Protein AF-A0A172WD04-F1 (afdb_monomer_lite)

pLDDT: mean 90.44, std 10.8, range [42.28, 98.62]

InterPro domains:
  IPR004230 DNA mismatch repair protein MutH [TIGR02248] (9-219)
  IPR011335 Restriction endonuclease type II-like [SSF52980] (5-220)
  IPR011337 DNA mismatch repair MutH/Type II restriction enzyme Sau3AI [PF02976] (55-153)
  IPR011337 DNA mismatch repair MutH/Type II restriction enzyme Sau3AI [SM00927] (55-153)
  IPR011337 DNA mismatch repair MutH/Type II restriction enzyme Sau3AI [cd00583] (14-220)
  IPR037057 DNA mismatch repair MutH/Type II restriction endonuclease superfamily [G3DSA:3.40.600.10] (2-221)

Sequence (222 aa):
MKSLNIFSQEETLLINALGLNGYSIEELANSVSWPLPQNLNYNKGFIGTLIEFILGSDINNKIGPDFPKLNIELKTIPICCKGYPLENTFICYVPLLKNVGLTWKESYFFRKIKKILWIPIKGNRSNSFFKKTIGNAFIWTPNKSESYLLKQDWEDFMDLIISGKIENIRSQHGFILQIKKKCKKNILTKCVDQIGRISLTSPRAFYFKKNFTLQLLKKNAF

Radius of gyration: 18.27 Å; chains: 1; bounding box: 42×38×52 Å

Structure (mmCIF, N/CA/C/O backbone):
data_AF-A0A172WD04-F1
#
_entry.id   AF-A0A172WD04-F1
#
loop_
_atom_site.group_PDB
_atom_site.id
_atom_site.type_symbol
_atom_site.label_atom_id
_atom_site.label_alt_id
_atom_site.label_comp_id
_atom_site.label_asym_id
_atom_site.label_entity_id
_atom_site.label_seq_id
_atom_site.pdbx_PDB_ins_code
_atom_site.Cartn_x
_atom_site.Cartn_y
_atom_site.Cartn_z
_atom_site.occupancy
_atom_site.B_iso_or_equiv
_atom_site.auth_seq_id
_atom_site.auth_comp_id
_atom_site.auth_asym_id
_atom_site.auth_atom_id
_atom_site.pdbx_PDB_model_num
ATOM 1 N N . MET A 1 1 ? 9.983 -5.922 24.456 1.00 44.91 1 MET A N 1
ATOM 2 C CA . MET A 1 1 ? 9.197 -7.170 24.318 1.00 44.91 1 MET A CA 1
ATOM 3 C C . MET A 1 1 ? 9.405 -7.720 22.915 1.00 44.91 1 MET A C 1
ATOM 5 O O . MET A 1 1 ? 9.319 -6.942 21.974 1.00 44.91 1 MET A O 1
ATOM 9 N N . LYS A 1 2 ? 9.757 -9.006 22.766 1.00 42.28 2 LYS A N 1
ATOM 10 C CA . LYS A 1 2 ? 9.870 -9.657 21.449 1.00 42.28 2 LYS A CA 1
ATOM 11 C C . LYS A 1 2 ? 8.457 -9.934 20.929 1.00 42.28 2 LYS A C 1
ATOM 13 O O . LYS A 1 2 ? 7.703 -10.632 21.598 1.00 42.28 2 LYS A O 1
ATOM 18 N N . SER A 1 3 ? 8.110 -9.390 19.769 1.00 49.97 3 SER A N 1
ATOM 19 C CA . SER A 1 3 ? 6.917 -9.770 19.012 1.00 49.97 3 SER A CA 1
ATOM 20 C C . SER A 1 3 ? 7.053 -11.224 18.563 1.00 49.97 3 SER A C 1
ATOM 22 O O . SER A 1 3 ? 7.991 -11.582 17.849 1.00 49.97 3 SER A O 1
ATOM 24 N N . LEU A 1 4 ? 6.151 -12.076 19.035 1.00 55.16 4 LEU A N 1
ATOM 25 C CA . LEU A 1 4 ? 6.072 -13.476 18.641 1.00 55.16 4 LEU A CA 1
ATOM 26 C C . LEU A 1 4 ? 5.078 -13.568 17.480 1.00 55.16 4 LEU A C 1
ATOM 28 O O . LEU A 1 4 ? 3.956 -13.098 17.618 1.00 55.16 4 LEU A O 1
ATOM 32 N N . ASN A 1 5 ? 5.465 -14.207 16.371 1.00 59.62 5 ASN A N 1
ATOM 33 C CA . ASN A 1 5 ? 4.553 -14.588 15.283 1.00 59.62 5 ASN A CA 1
ATOM 34 C C . ASN A 1 5 ? 3.547 -15.645 15.794 1.00 59.62 5 ASN A C 1
ATOM 36 O O . ASN A 1 5 ? 3.719 -16.854 15.564 1.00 59.62 5 ASN A O 1
ATOM 40 N N . ILE A 1 6 ? 2.549 -15.175 16.550 1.00 67.94 6 ILE A N 1
ATOM 41 C CA . ILE A 1 6 ? 1.638 -15.977 17.381 1.00 67.94 6 ILE A CA 1
ATOM 42 C C . ILE A 1 6 ? 0.560 -16.659 16.535 1.00 67.94 6 ILE A C 1
ATOM 44 O O . ILE A 1 6 ? 0.144 -17.769 16.859 1.00 67.94 6 ILE A O 1
ATOM 48 N N . PHE A 1 7 ? 0.131 -16.050 15.428 1.00 76.69 7 PHE A N 1
ATOM 49 C CA . PHE A 1 7 ? -0.984 -16.587 14.652 1.00 76.69 7 PHE A CA 1
ATOM 50 C C . PHE A 1 7 ? -0.563 -17.732 13.724 1.00 76.69 7 PHE A C 1
ATOM 52 O O . PHE A 1 7 ? 0.333 -17.598 12.886 1.00 76.69 7 PHE A O 1
ATOM 59 N N . SER A 1 8 ? -1.250 -18.866 13.863 1.00 77.31 8 SER A N 1
ATOM 60 C CA . SER A 1 8 ? -1.185 -20.024 12.960 1.00 77.31 8 SER A CA 1
ATOM 61 C C . SER A 1 8 ? -2.432 -20.165 12.081 1.00 77.31 8 SER A C 1
ATOM 63 O O . SER A 1 8 ? -2.412 -20.945 11.132 1.00 77.31 8 SER A O 1
ATOM 65 N N . GLN A 1 9 ? -3.492 -19.399 12.360 1.00 89.75 9 GLN A N 1
ATOM 66 C CA . GLN A 1 9 ? -4.761 -19.432 11.635 1.00 89.75 9 GLN A CA 1
ATOM 67 C C . GLN A 1 9 ? -5.186 -18.030 11.191 1.00 89.75 9 GLN A C 1
ATOM 69 O O . GLN A 1 9 ? -5.064 -17.054 11.933 1.00 89.75 9 GLN A O 1
ATOM 74 N N . GLU A 1 10 ? -5.699 -17.950 9.964 1.00 94.00 10 GLU A N 1
ATOM 75 C CA . GLU A 1 10 ? -6.165 -16.707 9.342 1.00 94.00 10 GLU A CA 1
ATOM 76 C C . GLU A 1 10 ? -7.339 -16.080 10.104 1.00 94.00 10 GLU A C 1
ATOM 78 O O . GLU A 1 10 ? -7.364 -14.871 10.323 1.00 94.00 10 GLU A O 1
ATOM 83 N N . GLU A 1 11 ? -8.271 -16.913 10.562 1.00 94.88 11 GLU A N 1
ATOM 84 C CA . GLU A 1 11 ? -9.441 -16.489 11.326 1.00 94.88 11 GLU A CA 1
ATOM 85 C C . GLU A 1 11 ? -9.047 -15.826 12.651 1.00 94.88 11 GLU A C 1
ATOM 87 O O . GLU A 1 11 ? -9.539 -14.746 12.965 1.00 94.88 11 GLU A O 1
ATOM 92 N N . THR A 1 12 ? -8.087 -16.395 13.388 1.00 95.00 12 THR A N 1
ATOM 93 C CA . THR A 1 12 ? -7.591 -15.795 14.634 1.00 95.00 12 THR A CA 1
ATOM 94 C C . THR A 1 12 ? -6.958 -14.428 14.386 1.00 95.00 12 THR A C 1
ATOM 96 O O . THR A 1 12 ? -7.239 -13.488 15.129 1.00 95.00 12 THR A O 1
ATOM 99 N N . LEU A 1 13 ? -6.138 -14.286 13.336 1.00 96.44 13 LEU A N 1
ATOM 100 C CA . LEU A 1 13 ? -5.566 -12.989 12.963 1.00 96.44 13 LEU A CA 1
ATOM 101 C C . LEU A 1 13 ? -6.675 -11.972 12.648 1.00 96.44 13 LEU A C 1
ATOM 103 O O . LEU A 1 13 ? -6.618 -10.838 13.125 1.00 96.44 13 LEU A O 1
AT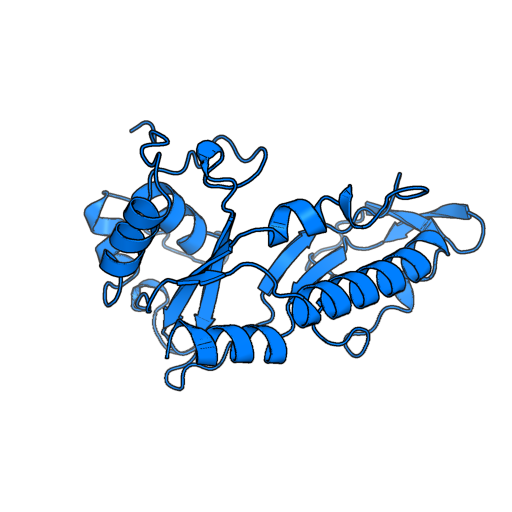OM 107 N N . LEU A 1 14 ? -7.689 -12.374 11.876 1.00 96.94 14 LEU A N 1
ATOM 108 C CA . LEU A 1 14 ? -8.799 -11.495 11.514 1.00 96.94 14 LEU A CA 1
ATOM 109 C C . LEU A 1 14 ? -9.637 -11.091 12.735 1.00 96.94 14 LEU A C 1
ATOM 111 O O . LEU A 1 14 ? -9.933 -9.909 12.878 1.00 96.94 14 LEU A O 1
ATOM 115 N N . ILE A 1 15 ? -9.968 -12.020 13.637 1.00 96.69 15 ILE A N 1
ATOM 116 C CA . ILE A 1 15 ? -10.708 -11.728 14.878 1.00 96.69 15 ILE A CA 1
ATOM 117 C C . ILE A 1 15 ? -9.949 -10.705 15.730 1.00 96.69 15 ILE A C 1
ATOM 119 O O . ILE A 1 15 ? -10.538 -9.725 16.186 1.00 96.69 15 ILE A O 1
ATOM 123 N N . ASN A 1 16 ? -8.634 -10.880 15.895 1.00 96.56 16 ASN A N 1
ATOM 124 C CA . ASN A 1 16 ? -7.811 -9.926 16.641 1.00 96.56 16 ASN A CA 1
ATOM 125 C C . ASN A 1 16 ? -7.770 -8.553 15.953 1.00 96.56 16 ASN A C 1
ATOM 127 O O . ASN A 1 16 ? -7.900 -7.530 16.619 1.00 96.56 16 ASN A O 1
ATOM 131 N N . ALA A 1 17 ? -7.653 -8.517 14.623 1.00 97.62 17 ALA A N 1
ATOM 132 C CA . ALA A 1 17 ? -7.687 -7.270 13.862 1.00 97.62 17 ALA A CA 1
ATOM 133 C C . ALA A 1 17 ? -9.054 -6.563 13.937 1.00 97.62 17 ALA A C 1
ATOM 135 O O . ALA A 1 17 ? -9.104 -5.336 14.035 1.00 97.62 17 ALA A O 1
ATOM 136 N N . LEU A 1 18 ? -10.158 -7.315 13.926 1.00 97.44 18 LEU A N 1
ATOM 137 C CA . LEU A 1 18 ? -11.514 -6.791 14.113 1.00 97.44 18 LEU A CA 1
ATOM 138 C C . LEU A 1 18 ? -11.713 -6.216 15.519 1.00 97.44 18 LEU A C 1
ATOM 140 O O . LEU A 1 18 ? -12.362 -5.179 15.656 1.00 97.44 18 LEU A O 1
ATOM 144 N N . GLY A 1 19 ? -11.102 -6.828 16.536 1.00 97.31 19 GLY A N 1
ATOM 145 C CA . GLY A 1 19 ? -11.108 -6.332 17.915 1.00 97.31 19 GLY A CA 1
ATOM 146 C C . GLY A 1 19 ? -10.476 -4.946 18.091 1.00 97.31 19 GLY A C 1
ATOM 147 O O . GLY A 1 19 ? -10.734 -4.287 19.092 1.00 97.31 19 GLY A O 1
ATOM 148 N N . LEU A 1 20 ? -9.697 -4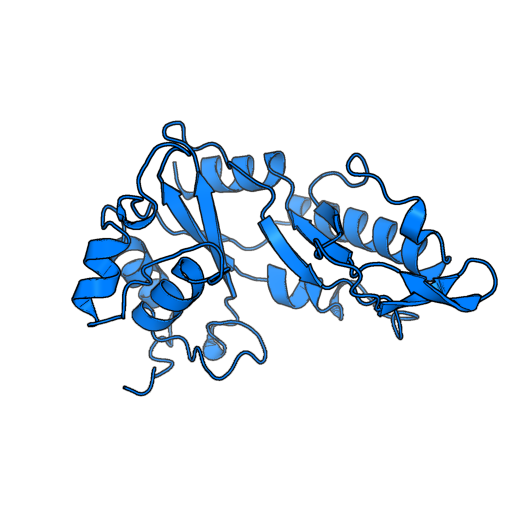.465 17.114 1.00 97.75 20 LEU A N 1
ATOM 149 C CA . LEU A 1 20 ? -9.124 -3.115 17.138 1.00 97.75 20 LEU A CA 1
ATOM 150 C C . LEU A 1 20 ? -10.120 -2.028 16.712 1.00 97.75 20 LEU A C 1
ATOM 152 O O . LEU A 1 20 ? -9.852 -0.848 16.934 1.00 97.75 20 LEU A O 1
ATOM 156 N N . ASN A 1 21 ? -11.236 -2.383 16.069 1.00 97.12 21 ASN A N 1
ATOM 157 C CA . ASN A 1 21 ? -12.200 -1.415 15.546 1.00 97.12 21 ASN A CA 1
ATOM 158 C C . ASN A 1 21 ? -12.732 -0.489 16.651 1.00 97.12 21 ASN A C 1
ATOM 160 O O . ASN A 1 21 ? -13.094 -0.929 17.737 1.00 97.12 21 ASN A O 1
ATOM 164 N N . GLY A 1 22 ? -12.815 0.805 16.346 1.00 95.94 22 GLY A N 1
ATOM 165 C CA . GLY A 1 22 ? -13.300 1.826 17.274 1.00 95.94 22 GLY A CA 1
ATOM 166 C C . GLY A 1 22 ? -12.208 2.463 18.131 1.00 95.94 22 GLY A C 1
ATOM 167 O O . GLY A 1 22 ? -12.313 3.660 18.396 1.00 95.94 22 GLY A O 1
ATOM 168 N N . TYR A 1 23 ? -11.135 1.739 18.465 1.00 97.25 23 TYR A N 1
ATOM 169 C CA . TYR A 1 23 ? -10.020 2.314 19.217 1.00 97.25 23 TYR A CA 1
ATOM 170 C C . TYR A 1 23 ? -9.315 3.416 18.430 1.00 97.25 23 TYR A C 1
ATOM 172 O O . TYR A 1 23 ? -9.115 3.329 17.210 1.00 97.25 23 TYR A O 1
ATOM 180 N N . SER A 1 24 ? -8.908 4.457 19.143 1.00 95.81 24 SER A N 1
ATOM 181 C CA . SER A 1 24 ? -8.015 5.488 18.638 1.00 95.81 24 SER A CA 1
ATOM 182 C C . SER A 1 24 ? -6.563 5.008 18.587 1.00 95.81 24 SER A C 1
ATOM 184 O O . SER A 1 24 ? -6.151 4.099 19.308 1.00 95.81 24 SER A O 1
ATOM 186 N N . ILE A 1 25 ? -5.750 5.646 17.741 1.00 93.94 25 ILE A N 1
ATOM 187 C CA . ILE A 1 25 ? -4.303 5.378 17.688 1.00 93.94 25 ILE A CA 1
ATOM 188 C C . ILE A 1 25 ? -3.641 5.643 19.051 1.00 93.94 25 ILE A C 1
ATOM 190 O O . ILE A 1 25 ? -2.704 4.937 19.415 1.00 93.94 25 ILE A O 1
ATOM 194 N N . GLU A 1 26 ? -4.124 6.641 19.793 1.00 94.00 26 GLU A N 1
ATOM 195 C CA . GLU A 1 26 ? -3.665 6.958 21.149 1.00 94.00 26 GLU A CA 1
ATOM 196 C C . GLU A 1 26 ? -3.942 5.822 22.138 1.00 94.00 26 GLU A C 1
ATOM 198 O O . GLU A 1 26 ? -3.021 5.358 22.807 1.00 94.00 26 GLU A O 1
ATOM 203 N N . GLU A 1 27 ? -5.181 5.329 22.191 1.00 96.38 27 GLU A N 1
ATOM 204 C CA . GLU A 1 27 ? -5.563 4.222 23.077 1.00 96.38 27 GLU A CA 1
ATOM 205 C C . GLU A 1 27 ? -4.767 2.955 22.760 1.00 96.38 27 GLU A C 1
ATOM 207 O O . GLU A 1 27 ? -4.244 2.312 23.671 1.00 96.38 27 GLU A O 1
ATOM 212 N N . LEU A 1 28 ? -4.603 2.636 21.471 1.00 96.31 28 LEU A N 1
ATOM 213 C CA . LEU A 1 28 ? -3.801 1.490 21.050 1.00 96.31 28 LEU A CA 1
ATOM 214 C C . LEU A 1 28 ? -2.339 1.636 21.468 1.00 96.31 28 LEU A C 1
ATOM 216 O O . LEU A 1 28 ? -1.777 0.700 22.031 1.00 96.31 28 LEU A O 1
ATOM 220 N N . ALA A 1 29 ? -1.723 2.797 21.245 1.00 94.81 29 ALA A N 1
ATOM 221 C CA . ALA A 1 29 ? -0.344 3.029 21.659 1.00 94.81 29 ALA A CA 1
ATOM 222 C C . ALA A 1 29 ? -0.182 2.909 23.181 1.00 94.81 29 ALA A C 1
ATOM 224 O O . ALA A 1 29 ? 0.719 2.211 23.649 1.00 94.81 29 ALA A O 1
ATOM 225 N N . ASN A 1 30 ? -1.088 3.511 23.952 1.00 95.38 30 ASN A N 1
ATOM 226 C CA . ASN A 1 30 ? -1.060 3.455 25.412 1.00 95.38 30 ASN A CA 1
ATOM 227 C C . ASN A 1 30 ? -1.239 2.022 25.937 1.00 95.38 30 ASN A C 1
ATOM 229 O O . ASN A 1 30 ? -0.539 1.633 26.871 1.00 95.38 30 ASN A O 1
ATOM 233 N N . SER A 1 31 ? -2.092 1.210 25.298 1.00 95.19 31 SER A N 1
ATOM 234 C CA . SER A 1 31 ? -2.346 -0.185 25.702 1.00 95.19 31 SER A CA 1
ATOM 235 C C . SER A 1 31 ? -1.093 -1.071 25.699 1.00 95.19 31 SER A C 1
ATOM 237 O O . SER A 1 31 ? -1.002 -2.022 26.471 1.00 95.19 31 SER A O 1
ATOM 239 N N . VAL A 1 32 ? -0.103 -0.732 24.868 1.00 94.06 32 VAL A N 1
ATOM 240 C CA . VAL A 1 32 ? 1.177 -1.446 24.758 1.00 94.06 32 VAL A CA 1
ATOM 241 C C . VAL A 1 32 ? 2.376 -0.599 25.198 1.00 94.06 32 VAL A C 1
ATOM 243 O O . VAL A 1 32 ? 3.520 -0.950 24.911 1.00 94.06 32 VAL A O 1
ATOM 246 N N . SER A 1 33 ? 2.132 0.521 25.891 1.00 94.19 33 SER A N 1
ATOM 247 C CA . SER A 1 33 ? 3.172 1.478 26.308 1.00 94.19 33 SER A CA 1
ATOM 248 C C . SER A 1 33 ? 4.079 1.936 25.150 1.00 94.19 33 SER A C 1
ATOM 250 O O . SER A 1 33 ? 5.288 2.120 25.312 1.00 94.19 33 SER A O 1
ATOM 252 N N . TRP A 1 34 ? 3.505 2.097 23.955 1.00 90.69 34 TRP A N 1
ATOM 253 C CA . TRP A 1 34 ? 4.221 2.522 22.758 1.00 90.69 34 TRP A CA 1
ATOM 254 C C . TRP A 1 34 ? 4.423 4.043 22.757 1.00 90.69 34 TRP A C 1
ATOM 256 O O . TRP A 1 34 ? 3.450 4.789 22.886 1.00 90.69 34 TRP A O 1
ATOM 266 N N . PRO A 1 35 ? 5.655 4.543 22.562 1.00 88.19 35 PRO A N 1
ATOM 267 C CA . PRO A 1 35 ? 5.933 5.969 22.658 1.00 88.19 35 PRO A CA 1
ATOM 268 C C . PRO A 1 35 ? 5.225 6.756 21.548 1.00 88.19 35 PRO A C 1
ATOM 270 O O . PRO A 1 35 ? 5.413 6.500 20.353 1.00 88.19 35 PRO A O 1
ATOM 273 N N . LEU A 1 36 ? 4.439 7.756 21.948 1.00 85.94 36 LEU A N 1
ATOM 274 C CA . LEU A 1 36 ? 3.787 8.687 21.034 1.00 85.94 36 LEU A CA 1
ATOM 275 C C . LEU A 1 36 ? 4.784 9.774 20.595 1.00 85.94 36 LEU A C 1
ATOM 277 O O . LEU A 1 36 ? 5.298 10.516 21.435 1.00 85.94 36 LEU A O 1
ATOM 281 N N . PRO A 1 37 ? 5.093 9.903 19.293 1.00 82.88 37 PRO A N 1
ATOM 282 C CA . PRO A 1 37 ? 6.021 10.922 18.828 1.00 82.88 37 PRO A CA 1
ATOM 283 C C . PRO A 1 37 ? 5.402 12.317 18.948 1.00 82.88 37 PRO A C 1
ATOM 285 O O . PRO A 1 37 ? 4.279 12.544 18.506 1.00 82.88 37 PRO A O 1
ATOM 288 N N . GLN A 1 38 ? 6.178 13.289 19.430 1.00 71.44 38 GLN A N 1
ATOM 289 C CA . GLN A 1 38 ? 5.755 14.696 19.471 1.00 71.44 38 GLN A CA 1
ATOM 290 C C . GLN A 1 38 ? 5.498 15.282 18.072 1.00 71.44 38 GLN A C 1
ATOM 292 O O . GLN A 1 38 ? 4.746 16.241 17.926 1.00 71.44 38 GLN A O 1
ATOM 297 N N . ASN A 1 39 ? 6.122 14.718 17.028 1.00 66.38 39 ASN A N 1
ATOM 298 C CA . ASN A 1 39 ? 6.028 15.229 15.666 1.00 66.38 39 ASN A CA 1
ATOM 299 C C . ASN A 1 39 ? 5.931 14.099 14.632 1.00 66.38 39 ASN A C 1
ATOM 301 O O . ASN A 1 39 ? 6.802 13.237 14.521 1.00 66.38 39 ASN A O 1
ATOM 305 N N . LEU A 1 40 ? 4.880 14.130 13.816 1.00 64.38 40 LEU A N 1
ATOM 306 C CA . LEU A 1 40 ? 4.549 13.054 12.869 1.00 64.38 40 LEU A CA 1
ATOM 307 C C . LEU A 1 40 ? 5.186 13.224 11.492 1.00 64.38 40 LEU A C 1
ATOM 309 O O . LEU A 1 40 ? 5.097 12.333 10.647 1.00 64.38 40 LEU A O 1
ATOM 313 N N . ASN A 1 41 ? 5.878 14.342 11.278 1.00 56.06 41 ASN A N 1
ATOM 314 C CA . ASN A 1 41 ? 6.580 14.643 10.032 1.00 56.06 41 ASN A CA 1
ATOM 315 C C . ASN A 1 41 ? 7.674 13.612 9.690 1.00 56.06 41 ASN A C 1
ATOM 317 O O . ASN A 1 41 ? 8.051 13.495 8.521 1.00 56.06 41 ASN A O 1
ATOM 321 N N . TYR A 1 42 ? 8.132 12.832 10.677 1.00 49.59 42 TYR A N 1
ATOM 322 C CA . TYR A 1 42 ? 9.246 11.891 10.537 1.00 49.59 42 TYR A CA 1
ATOM 323 C C . TYR A 1 42 ? 8.859 10.407 10.622 1.00 49.59 42 TYR A C 1
ATOM 325 O O . TYR A 1 42 ? 9.608 9.574 10.121 1.00 49.59 42 TYR A O 1
ATOM 333 N N . ASN A 1 43 ? 7.666 10.058 11.119 1.00 56.97 43 ASN A N 1
ATOM 334 C CA . ASN A 1 43 ? 7.263 8.657 11.305 1.00 56.97 43 ASN A CA 1
ATOM 335 C C . ASN A 1 43 ? 6.244 8.187 10.261 1.00 56.97 43 ASN A C 1
ATOM 337 O O . ASN A 1 43 ? 5.119 7.777 10.567 1.00 56.97 43 ASN A O 1
ATOM 341 N N . LYS A 1 44 ? 6.661 8.207 8.987 1.00 64.75 44 LYS A N 1
ATOM 342 C CA . LYS A 1 44 ? 5.940 7.489 7.926 1.00 64.75 44 LYS A CA 1
ATOM 343 C C . LYS A 1 44 ? 5.889 6.007 8.296 1.00 64.75 44 LYS A C 1
ATOM 345 O O . LYS A 1 44 ? 6.927 5.363 8.358 1.00 64.75 44 LYS A O 1
ATOM 350 N N . GLY A 1 45 ? 4.686 5.484 8.508 1.00 81.50 45 GLY A N 1
ATOM 351 C CA . GLY A 1 45 ? 4.483 4.085 8.887 1.00 81.50 45 GLY A CA 1
ATOM 352 C C . GLY A 1 45 ? 4.234 3.842 10.375 1.00 81.50 45 GLY A C 1
ATOM 353 O O . GLY A 1 45 ? 4.026 2.690 10.719 1.00 81.50 45 GLY A O 1
ATOM 354 N N . PHE A 1 46 ? 4.165 4.878 11.229 1.00 89.38 46 PHE A N 1
ATOM 355 C CA . PHE A 1 46 ? 3.863 4.722 12.666 1.00 89.38 46 PHE A CA 1
ATOM 356 C C . PHE A 1 46 ? 2.652 3.819 12.931 1.00 89.38 46 PHE A C 1
ATOM 358 O O . PHE A 1 46 ? 2.760 2.841 13.656 1.00 89.38 46 PHE A O 1
ATOM 365 N N . ILE A 1 47 ? 1.513 4.130 12.301 1.00 90.81 47 ILE A N 1
ATOM 366 C CA . ILE A 1 47 ? 0.263 3.382 12.498 1.00 90.81 47 ILE A CA 1
ATOM 367 C C . ILE A 1 47 ? 0.419 1.934 12.024 1.00 90.81 47 ILE A C 1
ATOM 369 O O . ILE A 1 47 ? -0.031 1.027 12.707 1.00 90.81 47 ILE A O 1
ATOM 373 N N . GLY A 1 48 ? 1.076 1.719 10.878 1.00 92.50 48 GLY A N 1
ATOM 374 C CA . GLY A 1 48 ? 1.336 0.373 10.361 1.00 92.50 48 GLY A CA 1
ATOM 375 C C . GLY A 1 48 ? 2.145 -0.453 11.354 1.00 92.50 48 GLY A C 1
ATOM 376 O O . GLY A 1 48 ? 1.684 -1.501 11.775 1.00 92.50 48 GLY A O 1
ATOM 377 N N . THR A 1 49 ? 3.275 0.083 11.821 1.00 92.50 49 THR A N 1
ATOM 378 C CA . THR A 1 49 ? 4.161 -0.603 12.770 1.00 92.50 49 THR A CA 1
ATOM 379 C C . THR A 1 49 ? 3.528 -0.816 14.146 1.00 92.50 49 THR A C 1
ATOM 381 O O . THR A 1 49 ? 3.746 -1.861 14.750 1.00 92.50 49 THR A O 1
ATOM 384 N N . LEU A 1 50 ? 2.714 0.124 14.636 1.00 94.12 50 LEU A N 1
ATOM 385 C CA . LEU A 1 50 ? 1.957 -0.069 15.876 1.00 94.12 50 LEU A CA 1
ATOM 386 C C . LEU A 1 50 ? 0.978 -1.244 15.745 1.00 94.12 50 LEU A C 1
ATOM 388 O O . LEU A 1 50 ? 0.923 -2.099 16.623 1.00 94.12 50 LEU A O 1
ATOM 392 N N . ILE A 1 51 ? 0.226 -1.308 14.644 1.00 95.56 51 ILE A N 1
ATOM 393 C CA . ILE A 1 51 ? -0.754 -2.378 14.427 1.00 95.56 51 ILE A CA 1
ATOM 394 C C . ILE A 1 51 ? -0.051 -3.715 14.155 1.00 95.56 51 ILE A C 1
ATOM 396 O O . ILE A 1 51 ? -0.477 -4.730 14.693 1.00 95.56 51 ILE A O 1
ATOM 400 N N . GLU A 1 52 ? 1.038 -3.724 13.380 1.00 94.44 52 GLU A N 1
ATOM 401 C CA . GLU A 1 52 ? 1.918 -4.889 13.209 1.00 94.44 52 GLU A CA 1
ATOM 402 C C . GLU A 1 52 ? 2.343 -5.441 14.575 1.00 94.44 52 GLU A C 1
ATOM 404 O O . GLU A 1 52 ? 2.156 -6.626 14.837 1.00 94.44 52 GLU A O 1
ATOM 409 N N . PHE A 1 53 ? 2.838 -4.579 15.470 1.00 93.38 53 PHE A N 1
ATOM 410 C CA . PHE A 1 53 ? 3.262 -4.976 16.811 1.00 93.38 53 PHE A CA 1
ATOM 411 C C . PHE A 1 53 ? 2.112 -5.548 17.651 1.00 93.38 53 PHE A C 1
ATOM 413 O O . PHE A 1 53 ? 2.264 -6.616 18.244 1.00 93.38 53 PHE A O 1
ATOM 420 N N . ILE A 1 54 ? 0.958 -4.872 17.682 1.00 95.06 54 ILE A N 1
ATOM 421 C CA . ILE A 1 54 ? -0.228 -5.319 18.435 1.00 95.06 54 ILE A CA 1
ATOM 422 C C . ILE A 1 54 ? -0.731 -6.672 17.920 1.00 95.06 54 ILE A C 1
ATOM 424 O O . ILE A 1 54 ? -1.116 -7.531 18.708 1.00 95.06 54 ILE A O 1
ATOM 428 N N . LEU A 1 55 ? -0.675 -6.892 16.607 1.00 94.69 55 LEU A N 1
ATOM 429 C CA . LEU A 1 55 ? -1.034 -8.162 15.978 1.00 94.69 55 LEU A CA 1
ATOM 430 C C . LEU A 1 55 ? 0.122 -9.184 15.996 1.00 94.69 55 LEU A C 1
A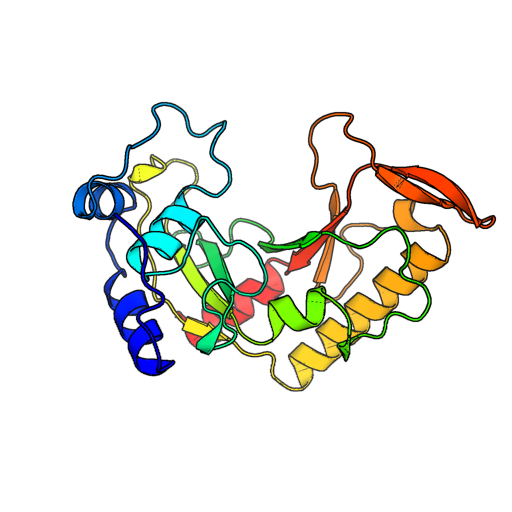TOM 432 O O . LEU A 1 55 ? 0.053 -10.210 15.327 1.00 94.69 55 LEU A O 1
ATOM 436 N N . GLY A 1 56 ? 1.196 -8.946 16.750 1.00 90.44 56 GLY A N 1
ATOM 437 C CA . GLY A 1 56 ? 2.272 -9.922 16.937 1.00 90.44 56 GLY A CA 1
ATOM 438 C C . GLY A 1 56 ? 3.171 -10.147 15.714 1.00 90.44 56 GLY A C 1
ATOM 439 O O . GLY A 1 56 ? 3.870 -11.156 15.647 1.00 90.44 56 GLY A O 1
ATOM 440 N N . SER A 1 57 ? 3.188 -9.236 14.741 1.00 89.62 57 SER A N 1
ATOM 441 C CA . SER A 1 57 ? 4.169 -9.266 13.650 1.00 89.62 57 SER A CA 1
ATOM 442 C C . SER A 1 57 ? 5.567 -8.888 14.155 1.00 89.62 57 SER A C 1
ATOM 444 O O . SER A 1 57 ? 5.720 -8.027 15.025 1.00 89.62 57 SER A O 1
ATOM 446 N N . ASP A 1 58 ? 6.603 -9.514 13.588 1.00 84.94 58 ASP A N 1
ATOM 447 C CA . ASP A 1 58 ? 7.997 -9.157 13.855 1.00 84.94 58 ASP A CA 1
ATOM 448 C C . ASP A 1 58 ? 8.423 -7.896 13.098 1.00 84.94 58 ASP A C 1
ATOM 450 O O . ASP A 1 58 ? 8.991 -7.948 12.008 1.00 84.94 58 ASP A O 1
ATOM 454 N N . ILE A 1 59 ? 8.201 -6.745 13.732 1.00 83.56 59 ILE A N 1
ATOM 455 C CA . ILE A 1 59 ? 8.523 -5.418 13.187 1.00 83.56 59 ILE A CA 1
ATOM 456 C C . ILE A 1 59 ? 10.013 -5.219 12.849 1.00 83.56 59 ILE A C 1
ATOM 458 O O . ILE A 1 59 ? 10.350 -4.304 12.086 1.00 83.56 59 ILE A O 1
ATOM 462 N N . ASN A 1 60 ? 10.909 -6.045 13.406 1.00 82.19 60 ASN A N 1
ATOM 463 C CA . ASN A 1 60 ? 12.347 -5.979 13.140 1.00 82.19 60 ASN A CA 1
ATOM 464 C C . ASN A 1 60 ? 12.744 -6.822 11.922 1.00 82.19 60 ASN A C 1
ATOM 466 O O . ASN A 1 60 ? 13.746 -6.521 11.270 1.00 82.19 60 ASN A O 1
ATOM 470 N N . ASN A 1 61 ? 11.956 -7.844 11.581 1.00 72.88 61 ASN A N 1
ATOM 471 C CA . ASN A 1 61 ? 12.211 -8.722 10.450 1.00 72.88 61 ASN A CA 1
ATOM 472 C C . ASN A 1 61 ? 11.267 -8.415 9.283 1.00 72.88 61 ASN A C 1
ATOM 474 O O . ASN A 1 61 ? 10.250 -9.066 9.070 1.00 72.88 61 ASN A O 1
ATOM 478 N N . LYS A 1 62 ? 11.654 -7.431 8.468 1.00 72.81 62 LYS A N 1
ATOM 479 C CA . LYS A 1 62 ? 10.863 -6.973 7.312 1.00 72.81 62 LYS A CA 1
ATOM 480 C C . LYS A 1 62 ? 11.064 -7.812 6.043 1.00 72.81 62 LYS A C 1
ATOM 482 O O . LYS A 1 62 ? 10.782 -7.339 4.936 1.00 72.81 62 LYS A O 1
ATOM 487 N N . ILE A 1 63 ? 11.604 -9.026 6.165 1.00 78.38 63 ILE A N 1
ATOM 488 C CA . ILE A 1 63 ? 11.796 -9.928 5.028 1.00 78.38 63 ILE A CA 1
ATOM 489 C C . ILE A 1 63 ? 10.499 -10.702 4.788 1.00 78.38 63 ILE A C 1
ATOM 491 O O . ILE A 1 63 ? 10.113 -11.557 5.575 1.00 78.38 63 ILE A O 1
ATOM 495 N N . GLY A 1 64 ? 9.867 -10.445 3.643 1.00 84.44 64 GLY A N 1
ATOM 496 C CA . GLY A 1 64 ? 8.652 -11.149 3.233 1.00 84.44 64 GLY A CA 1
ATOM 497 C C . GLY A 1 64 ? 7.366 -10.429 3.658 1.00 84.44 64 GLY A C 1
ATOM 498 O O . GLY A 1 64 ? 7.350 -9.192 3.663 1.00 84.44 64 GLY A O 1
ATOM 499 N N . PRO A 1 65 ? 6.269 -11.178 3.868 1.00 90.12 65 PRO A N 1
ATOM 500 C CA . PRO A 1 65 ? 5.005 -10.640 4.357 1.00 90.12 65 PRO A CA 1
ATOM 501 C C . PRO A 1 65 ? 5.015 -10.474 5.883 1.00 90.12 65 PRO A C 1
ATOM 503 O O . PRO A 1 65 ? 5.712 -11.213 6.577 1.00 90.12 65 PRO A O 1
ATOM 506 N N . ASP A 1 66 ? 4.202 -9.549 6.395 1.00 92.50 66 ASP A N 1
ATOM 507 C CA . ASP A 1 66 ? 4.165 -9.197 7.826 1.00 92.50 66 ASP A CA 1
ATOM 508 C C . ASP A 1 66 ? 3.736 -10.365 8.732 1.00 92.50 66 ASP A C 1
ATOM 510 O O . ASP A 1 66 ? 4.167 -10.448 9.882 1.00 92.50 66 ASP A O 1
ATOM 514 N N . PHE A 1 67 ? 2.954 -11.315 8.205 1.00 93.12 67 PHE A N 1
ATOM 515 C CA . PHE A 1 67 ? 2.645 -12.590 8.860 1.00 93.12 67 PHE A CA 1
ATOM 516 C C . PHE A 1 67 ? 3.148 -13.771 8.008 1.00 93.12 67 PHE A C 1
ATOM 518 O O . PHE A 1 67 ? 2.384 -14.330 7.209 1.00 93.12 67 PHE A O 1
ATOM 525 N N . PRO A 1 68 ? 4.421 -14.197 8.163 1.00 91.00 68 PRO A N 1
ATOM 526 C CA . PRO A 1 68 ? 5.055 -15.199 7.300 1.00 91.00 68 PRO A CA 1
AT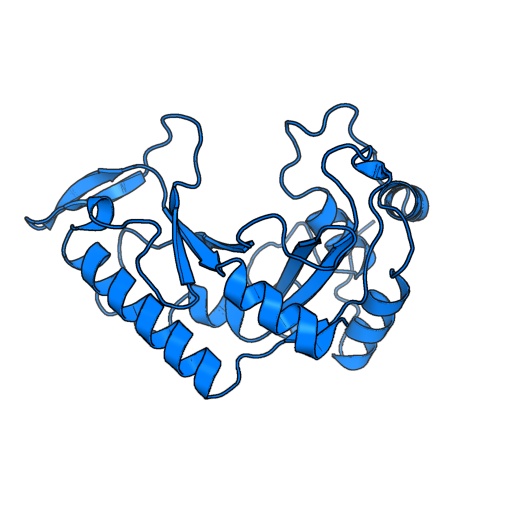OM 527 C C . PRO A 1 68 ? 4.325 -16.542 7.226 1.00 91.00 68 PRO A C 1
ATOM 529 O O . PRO A 1 68 ? 4.134 -17.068 6.132 1.00 91.00 68 PRO A O 1
ATOM 532 N N . LYS A 1 69 ? 3.857 -17.073 8.367 1.00 91.19 69 LYS A N 1
ATOM 533 C CA . LYS A 1 69 ? 3.154 -18.371 8.436 1.00 91.19 69 LYS A CA 1
ATOM 534 C C . LYS A 1 69 ? 1.854 -18.392 7.627 1.00 91.19 69 LYS A C 1
ATOM 536 O O . LYS A 1 69 ? 1.477 -19.434 7.107 1.00 91.19 69 LYS A O 1
ATOM 541 N N . LEU A 1 70 ? 1.186 -17.245 7.523 1.00 93.12 70 LEU A N 1
ATOM 542 C CA . LEU A 1 70 ? -0.084 -17.092 6.810 1.00 93.12 70 LEU A CA 1
ATOM 543 C C . LEU A 1 70 ? 0.104 -16.527 5.396 1.00 93.12 70 LEU A C 1
ATOM 545 O O . LEU A 1 70 ? -0.836 -16.507 4.600 1.00 93.12 70 LEU A O 1
ATOM 549 N N . ASN A 1 71 ? 1.319 -16.066 5.079 1.00 93.44 71 ASN A N 1
ATOM 550 C CA . ASN A 1 71 ? 1.638 -15.316 3.873 1.00 93.44 71 ASN A CA 1
ATOM 551 C C . ASN A 1 71 ? 0.674 -14.124 3.667 1.00 93.44 71 ASN A C 1
ATOM 553 O O . ASN A 1 71 ? 0.114 -13.950 2.581 1.00 93.44 71 ASN A O 1
ATOM 557 N N . ILE A 1 72 ? 0.467 -13.336 4.731 1.00 96.06 72 ILE A N 1
ATOM 558 C CA . ILE A 1 72 ? -0.411 -12.155 4.756 1.00 96.06 72 ILE A CA 1
ATOM 559 C C . ILE A 1 72 ? 0.423 -10.891 4.950 1.00 96.06 72 ILE A C 1
ATOM 561 O O . ILE A 1 72 ? 1.203 -10.797 5.894 1.00 96.06 72 ILE A O 1
ATOM 565 N N . GLU A 1 73 ? 0.219 -9.914 4.072 1.00 96.12 73 GLU A N 1
ATOM 566 C CA . GLU A 1 73 ? 0.709 -8.542 4.236 1.00 96.12 73 GLU A CA 1
ATOM 567 C C . GLU A 1 73 ? -0.306 -7.705 5.025 1.00 96.12 73 GLU A C 1
ATOM 569 O O . GLU A 1 73 ? -1.508 -7.823 4.800 1.00 96.12 73 GLU A O 1
ATOM 574 N N . LEU A 1 74 ? 0.147 -6.801 5.883 1.00 96.75 74 LEU A N 1
ATOM 575 C CA . LEU A 1 74 ? -0.674 -5.791 6.533 1.00 96.75 74 LEU A CA 1
ATOM 576 C C . LEU A 1 74 ? -0.613 -4.474 5.751 1.00 96.75 74 LEU A C 1
ATOM 578 O O . LEU A 1 74 ? 0.451 -3.938 5.430 1.00 96.75 74 LEU A O 1
ATOM 582 N N . LYS A 1 75 ? -1.777 -3.890 5.460 1.00 96.94 75 LYS A N 1
ATOM 583 C CA . LYS A 1 75 ? -1.866 -2.545 4.880 1.00 96.94 75 LYS A CA 1
ATOM 584 C C . LYS A 1 75 ? -2.886 -1.709 5.626 1.00 96.94 75 LYS A C 1
ATOM 586 O O . LYS A 1 75 ? -4.062 -2.048 5.708 1.00 96.94 75 LYS A O 1
ATOM 591 N N . THR A 1 76 ? -2.451 -0.545 6.090 1.00 96.25 76 THR A N 1
ATOM 592 C CA . THR A 1 76 ? -3.368 0.486 6.574 1.00 96.25 76 THR A CA 1
ATOM 593 C C . THR A 1 76 ? -3.884 1.319 5.403 1.00 96.25 76 THR A C 1
ATOM 595 O O . THR A 1 76 ? -3.165 1.553 4.425 1.00 96.25 76 THR A O 1
ATOM 598 N N . ILE A 1 77 ? -5.139 1.764 5.482 1.00 95.56 77 ILE A N 1
ATOM 599 C CA . ILE A 1 77 ? -5.748 2.627 4.465 1.00 95.56 77 ILE A CA 1
ATOM 600 C C . ILE A 1 77 ? -6.494 3.795 5.116 1.00 95.56 77 ILE A C 1
ATOM 602 O O . ILE A 1 77 ? -7.494 3.581 5.798 1.00 95.56 77 ILE A O 1
ATOM 606 N N . PRO A 1 78 ? -6.051 5.048 4.923 1.00 94.56 78 PRO A N 1
ATOM 607 C CA . PRO A 1 78 ? -6.751 6.186 5.496 1.00 94.56 78 PRO A CA 1
ATOM 608 C C . PRO A 1 78 ? -8.044 6.467 4.725 1.00 94.56 78 PRO A C 1
ATOM 610 O O . PRO A 1 78 ? -8.038 6.590 3.495 1.00 94.56 78 PRO A O 1
ATOM 613 N N . ILE A 1 79 ? -9.142 6.618 5.461 1.00 94.94 79 ILE A N 1
ATOM 614 C CA . ILE A 1 79 ? -10.483 6.848 4.923 1.00 94.94 79 ILE A CA 1
ATOM 615 C C . ILE A 1 79 ? -11.152 8.053 5.593 1.00 94.94 79 ILE A C 1
ATOM 617 O O . ILE A 1 79 ? -10.935 8.334 6.774 1.00 94.94 79 ILE A O 1
ATOM 621 N N . CYS A 1 80 ? -11.977 8.779 4.838 1.00 91.88 80 CYS A N 1
ATOM 622 C CA . CYS A 1 80 ? -12.808 9.845 5.401 1.00 91.88 80 CYS A CA 1
ATOM 623 C C . CYS A 1 80 ? -14.015 9.275 6.166 1.00 91.88 80 CYS A C 1
ATOM 625 O O . CYS A 1 80 ? -14.292 8.076 6.113 1.00 91.88 80 CYS A O 1
ATOM 627 N N . CYS A 1 81 ? -14.788 10.149 6.820 1.00 85.44 81 CYS A N 1
ATOM 628 C CA . CYS A 1 81 ? -16.013 9.765 7.537 1.00 85.44 81 CYS A CA 1
ATOM 629 C C . CYS A 1 81 ? -17.059 9.047 6.664 1.00 85.44 81 CYS A C 1
ATOM 631 O O . CYS A 1 81 ? -17.838 8.256 7.177 1.00 85.44 81 CYS A O 1
ATOM 633 N N . LYS A 1 82 ? -17.052 9.279 5.347 1.00 88.19 82 LYS A N 1
ATOM 634 C CA . LYS A 1 82 ? -17.937 8.610 4.381 1.00 88.19 82 LYS A CA 1
ATOM 635 C C . LYS A 1 82 ? -17.362 7.287 3.836 1.00 88.19 82 LYS A C 1
ATOM 637 O O . LYS A 1 82 ? -17.890 6.758 2.866 1.00 88.19 82 LYS A O 1
ATOM 642 N N . GLY A 1 83 ? -16.242 6.801 4.377 1.00 89.69 83 GLY A N 1
ATOM 643 C CA . GLY A 1 83 ? -15.603 5.547 3.955 1.00 89.69 83 GLY A CA 1
ATOM 644 C C . GLY A 1 83 ? -14.749 5.632 2.685 1.00 89.69 83 GLY A C 1
ATOM 645 O O . GLY A 1 83 ? -14.259 4.612 2.210 1.00 89.69 83 GLY A O 1
ATOM 646 N N . TYR A 1 84 ? -14.526 6.827 2.124 1.00 94.25 84 TYR A N 1
ATOM 647 C CA . TYR A 1 84 ? -13.717 6.978 0.910 1.00 94.25 84 TYR A CA 1
ATOM 648 C C . TYR A 1 84 ? -12.214 7.024 1.220 1.00 94.25 84 TYR A C 1
ATOM 650 O O . TYR A 1 84 ? -11.814 7.795 2.099 1.00 94.25 84 TYR A O 1
ATOM 658 N N . PRO A 1 85 ? -11.363 6.304 0.459 1.00 95.62 85 PRO A N 1
ATOM 659 C CA . PRO A 1 85 ? -9.911 6.424 0.545 1.00 95.62 85 PRO A CA 1
ATOM 660 C C . PRO A 1 85 ? -9.428 7.860 0.347 1.00 95.62 85 PRO A C 1
ATOM 662 O O . PRO A 1 85 ? -9.770 8.524 -0.638 1.00 95.62 85 PRO A O 1
ATOM 665 N N . LEU A 1 86 ? -8.569 8.328 1.249 1.00 93.19 86 LEU A N 1
ATOM 666 C CA . LEU A 1 86 ? -7.976 9.664 1.167 1.00 93.19 86 LEU A CA 1
ATOM 667 C C . LEU A 1 86 ? -6.790 9.719 0.193 1.00 93.19 86 LEU A C 1
ATOM 669 O O . LEU A 1 86 ? -6.530 10.764 -0.413 1.00 93.19 86 LEU A O 1
ATOM 673 N N . GLU A 1 87 ? -6.090 8.601 -0.000 1.00 92.38 87 GLU A N 1
ATOM 674 C CA . GLU A 1 87 ? -4.894 8.508 -0.837 1.00 92.38 87 GLU A CA 1
ATOM 675 C C . GLU A 1 87 ? -4.776 7.166 -1.570 1.00 92.38 87 GLU A C 1
ATOM 677 O O . GLU A 1 87 ? -5.486 6.209 -1.278 1.00 92.38 87 GLU A O 1
ATOM 682 N N . ASN A 1 88 ? -3.880 7.119 -2.558 1.00 95.88 88 ASN A N 1
ATOM 683 C CA . ASN A 1 88 ? -3.505 5.870 -3.219 1.00 95.88 88 ASN A CA 1
ATOM 684 C C . ASN A 1 88 ? -2.648 5.034 -2.261 1.00 95.88 88 ASN A C 1
ATOM 686 O O . ASN A 1 88 ? -1.726 5.578 -1.646 1.00 95.88 88 ASN A O 1
ATOM 690 N N . THR A 1 89 ? -2.869 3.724 -2.195 1.00 96.25 89 THR A N 1
ATOM 691 C CA . THR A 1 89 ? -2.134 2.869 -1.254 1.00 96.25 89 THR A CA 1
ATOM 692 C C . THR A 1 89 ? -0.820 2.396 -1.850 1.00 96.25 89 THR A C 1
ATOM 694 O O . THR A 1 89 ? -0.806 1.777 -2.908 1.00 96.25 89 THR A O 1
ATOM 697 N N . PHE A 1 90 ? 0.290 2.636 -1.152 1.00 95.50 90 PHE A N 1
ATOM 698 C CA . PHE A 1 90 ? 1.601 2.102 -1.523 1.00 95.50 90 PHE A CA 1
ATOM 699 C C . PHE A 1 90 ? 1.673 0.577 -1.352 1.00 95.50 90 PHE A C 1
ATOM 701 O O . PHE A 1 90 ? 1.432 0.057 -0.258 1.00 95.50 90 PHE A O 1
ATOM 708 N N . ILE A 1 91 ? 2.123 -0.123 -2.394 1.00 96.06 91 ILE A N 1
ATOM 709 C CA . ILE A 1 91 ? 2.332 -1.575 -2.362 1.00 96.06 91 ILE A CA 1
ATOM 710 C C . ILE A 1 91 ? 3.811 -1.906 -2.175 1.00 96.06 91 ILE A C 1
ATOM 712 O O . ILE A 1 91 ? 4.196 -2.350 -1.094 1.00 96.06 91 ILE A O 1
ATOM 716 N N . CYS A 1 92 ? 4.639 -1.642 -3.187 1.00 94.38 92 CYS A N 1
ATOM 717 C CA . CYS A 1 92 ? 6.076 -1.901 -3.154 1.00 94.38 92 CYS A CA 1
ATOM 718 C C . CYS A 1 92 ? 6.846 -0.952 -4.083 1.00 94.38 92 CYS A C 1
ATOM 720 O O . CYS A 1 92 ? 6.263 -0.245 -4.909 1.00 94.38 92 CYS A O 1
ATOM 722 N N . TYR A 1 93 ? 8.172 -0.919 -3.943 1.00 94.62 93 TYR A N 1
ATOM 723 C CA . TYR A 1 93 ? 9.035 -0.261 -4.924 1.00 94.62 93 TYR A CA 1
ATOM 724 C C . TYR A 1 93 ? 9.030 -1.026 -6.250 1.00 94.62 93 TYR A C 1
ATOM 726 O O . TYR A 1 93 ? 8.819 -2.239 -6.279 1.00 94.62 93 TYR A O 1
ATOM 734 N N . VAL A 1 94 ? 9.258 -0.296 -7.337 1.00 95.06 94 VAL A N 1
ATOM 735 C CA . VAL A 1 94 ? 9.384 -0.860 -8.681 1.00 95.06 94 VAL A CA 1
ATOM 736 C C . VAL A 1 94 ? 10.858 -1.202 -8.931 1.00 95.06 94 VAL A C 1
ATOM 738 O O . VAL A 1 94 ? 11.707 -0.329 -8.725 1.00 95.06 94 VAL A O 1
ATOM 741 N N . PRO A 1 95 ? 11.195 -2.425 -9.375 1.00 92.44 95 PRO A N 1
ATOM 742 C CA . PRO A 1 95 ? 12.561 -2.755 -9.766 1.00 92.44 95 PRO A CA 1
ATOM 743 C C . PRO A 1 95 ? 12.909 -2.060 -11.090 1.00 92.44 95 PRO A C 1
ATOM 745 O O . PRO A 1 95 ? 12.349 -2.379 -12.137 1.00 92.44 95 PRO A O 1
ATOM 748 N N . LEU A 1 96 ? 13.828 -1.091 -11.043 1.00 92.75 96 LEU A N 1
ATOM 749 C CA . LEU A 1 96 ? 14.256 -0.317 -12.223 1.00 92.75 96 LEU A CA 1
ATOM 750 C C . LEU A 1 96 ? 15.495 -0.891 -12.924 1.00 92.75 96 LEU A C 1
ATOM 752 O O . LEU A 1 96 ? 15.892 -0.395 -13.973 1.00 92.75 96 LEU A O 1
ATOM 756 N N . LEU A 1 97 ? 16.092 -1.930 -12.341 1.00 91.31 97 LEU A N 1
ATOM 757 C CA . LEU A 1 97 ? 17.204 -2.706 -12.880 1.00 91.31 97 LEU A CA 1
ATOM 758 C C . LEU A 1 97 ? 16.933 -4.195 -12.662 1.00 91.31 97 LEU A C 1
ATOM 760 O O . LEU A 1 97 ? 16.140 -4.550 -11.787 1.00 91.31 97 LEU A O 1
ATOM 764 N N . LYS A 1 98 ? 17.655 -5.051 -13.400 1.00 87.69 98 LYS A N 1
ATOM 765 C CA . LYS A 1 98 ? 17.590 -6.522 -13.277 1.00 87.69 98 LYS A CA 1
ATOM 766 C C . LYS A 1 98 ? 16.147 -7.051 -13.331 1.00 87.69 98 LYS A C 1
ATOM 768 O O . LYS A 1 98 ? 15.762 -7.918 -12.556 1.00 87.69 98 LYS A O 1
ATOM 773 N N . ASN A 1 99 ? 15.343 -6.462 -14.209 1.00 86.75 99 ASN A N 1
ATOM 774 C CA . ASN A 1 99 ? 13.919 -6.745 -14.376 1.00 86.75 99 ASN A CA 1
ATOM 775 C C . ASN A 1 99 ? 13.600 -7.457 -15.703 1.00 86.75 99 ASN A C 1
ATOM 777 O O . ASN A 1 99 ? 12.462 -7.865 -15.908 1.00 86.75 99 ASN A O 1
ATOM 781 N N . VAL A 1 100 ? 14.595 -7.640 -16.577 1.00 85.31 100 VAL A N 1
ATOM 782 C CA . VAL A 1 100 ? 14.471 -8.432 -17.807 1.00 85.31 100 VAL A CA 1
ATOM 783 C C . VAL A 1 100 ? 14.202 -9.892 -17.447 1.00 85.31 100 VAL A C 1
ATOM 785 O O . VAL A 1 100 ? 14.885 -10.454 -16.593 1.00 85.31 100 VAL A O 1
ATOM 788 N N . GLY A 1 101 ? 13.197 -10.490 -18.088 1.00 88.69 101 GLY A N 1
ATOM 789 C CA . GLY A 1 101 ? 12.773 -11.869 -17.832 1.00 88.69 101 GLY A CA 1
ATOM 790 C C . GLY A 1 101 ? 11.938 -12.058 -16.561 1.00 88.69 101 GLY A C 1
ATOM 791 O O . GLY A 1 101 ? 11.505 -13.173 -16.296 1.00 88.69 101 GLY A O 1
ATOM 792 N N . LEU A 1 102 ? 11.674 -10.998 -15.784 1.00 93.94 102 LEU A N 1
ATOM 793 C CA . LEU A 1 102 ? 10.814 -11.089 -14.607 1.00 93.94 102 LEU A CA 1
ATOM 794 C C . LEU A 1 102 ? 9.360 -11.297 -15.038 1.00 93.94 102 LEU A C 1
ATOM 796 O O . LEU A 1 102 ? 8.774 -10.429 -15.682 1.00 93.94 102 LEU A O 1
ATOM 800 N N . THR A 1 103 ? 8.753 -12.408 -14.631 1.00 95.75 103 THR A N 1
ATOM 801 C CA . THR A 1 103 ? 7.335 -12.662 -14.911 1.00 95.75 103 THR A CA 1
ATOM 802 C C . THR A 1 103 ? 6.422 -12.101 -13.820 1.00 95.75 103 THR A C 1
ATOM 804 O O . THR A 1 103 ? 6.833 -11.887 -12.674 1.00 95.75 103 THR A O 1
ATOM 807 N N . TRP A 1 104 ? 5.135 -11.930 -14.143 1.00 96.25 104 TRP A N 1
ATOM 808 C CA . TRP A 1 104 ? 4.099 -11.531 -13.182 1.00 96.25 104 TRP A CA 1
ATOM 809 C C . TRP A 1 104 ? 4.134 -12.369 -11.895 1.00 96.25 104 TRP A C 1
ATOM 811 O O . TRP A 1 104 ? 4.186 -11.811 -10.799 1.00 96.25 104 TRP A O 1
ATOM 821 N N . LYS A 1 105 ? 4.158 -13.705 -12.013 1.00 96.19 105 LYS A N 1
ATOM 822 C CA . LYS A 1 105 ? 4.095 -14.634 -10.868 1.00 96.19 105 LYS A CA 1
ATOM 823 C C . LYS A 1 105 ? 5.357 -14.606 -10.001 1.00 96.19 105 LYS A C 1
ATOM 825 O O . LYS A 1 105 ? 5.277 -14.848 -8.799 1.00 96.19 105 LYS A O 1
ATOM 830 N N . GLU A 1 106 ? 6.508 -14.298 -10.589 1.00 94.69 106 GLU A N 1
ATOM 831 C CA . GLU A 1 106 ? 7.792 -14.194 -9.880 1.00 94.69 106 GLU A CA 1
ATOM 832 C C . GLU A 1 106 ? 8.026 -12.796 -9.298 1.00 94.69 106 GLU A C 1
ATOM 834 O O . GLU A 1 106 ? 8.916 -12.594 -8.460 1.00 94.69 106 GLU A O 1
ATOM 839 N N . SER A 1 107 ? 7.218 -11.820 -9.716 1.00 94.88 107 SER A N 1
ATOM 840 C CA . SER A 1 107 ? 7.355 -10.437 -9.294 1.00 94.88 107 SER A CA 1
ATOM 841 C C . SER A 1 107 ? 7.161 -10.273 -7.785 1.00 94.88 107 SER A C 1
ATOM 843 O O . SER A 1 107 ? 6.308 -10.889 -7.139 1.00 94.88 107 SER A O 1
ATOM 845 N N . TYR A 1 108 ? 7.944 -9.365 -7.200 1.00 93.69 108 TYR A N 1
ATOM 846 C CA . TYR A 1 108 ? 7.760 -8.978 -5.801 1.00 93.69 108 TYR A CA 1
ATOM 847 C C . TYR A 1 108 ? 6.385 -8.347 -5.555 1.00 93.69 108 TYR A C 1
ATOM 849 O O . TYR A 1 108 ? 5.806 -8.522 -4.485 1.00 93.69 108 TYR A O 1
ATOM 857 N N . PHE A 1 109 ? 5.851 -7.653 -6.563 1.00 96.62 109 PHE A N 1
ATOM 858 C CA . PHE A 1 109 ? 4.519 -7.073 -6.511 1.00 96.62 109 PHE A CA 1
ATOM 859 C C . PHE A 1 109 ? 3.451 -8.155 -6.322 1.00 96.62 109 PHE A C 1
ATOM 861 O O . PHE A 1 109 ? 2.695 -8.070 -5.357 1.00 96.62 109 PHE A O 1
ATOM 868 N N . PHE A 1 110 ? 3.453 -9.210 -7.148 1.00 97.00 110 PHE A N 1
ATOM 869 C CA . PHE A 1 110 ? 2.528 -10.341 -7.015 1.00 97.00 110 PHE A CA 1
ATOM 870 C C . PHE A 1 110 ? 2.606 -10.991 -5.632 1.00 97.00 110 PHE A C 1
ATOM 872 O O . PHE A 1 110 ? 1.574 -11.210 -4.998 1.00 97.00 110 PHE A O 1
ATOM 879 N N . ARG A 1 111 ? 3.821 -11.220 -5.110 1.00 94.88 111 ARG A N 1
ATOM 880 C CA . ARG A 1 111 ? 4.001 -11.749 -3.746 1.00 94.88 111 ARG A CA 1
ATOM 881 C C . ARG A 1 111 ? 3.335 -10.862 -2.689 1.00 94.88 111 ARG A C 1
ATOM 883 O O . ARG A 1 111 ? 2.665 -11.390 -1.807 1.00 94.88 111 ARG A O 1
ATOM 890 N N . LYS A 1 112 ? 3.482 -9.536 -2.797 1.00 95.12 112 LYS A N 1
ATOM 891 C CA . LYS A 1 112 ? 2.929 -8.557 -1.844 1.00 95.12 112 LYS A CA 1
ATOM 892 C C . LYS A 1 112 ? 1.407 -8.435 -1.887 1.00 95.12 112 LYS A C 1
ATOM 894 O O . LYS A 1 112 ? 0.807 -8.120 -0.868 1.00 95.12 112 LYS A O 1
ATOM 899 N N . ILE A 1 113 ? 0.786 -8.658 -3.043 1.00 97.31 113 ILE A N 1
ATOM 900 C CA . ILE A 1 113 ? -0.672 -8.525 -3.199 1.00 97.31 113 ILE A CA 1
ATOM 901 C C . ILE A 1 113 ? -1.427 -9.846 -3.069 1.00 97.31 113 ILE A C 1
ATOM 903 O O . ILE A 1 113 ? -2.651 -9.848 -3.144 1.00 97.31 113 ILE A O 1
ATOM 907 N N . LYS A 1 114 ? -0.712 -10.966 -2.903 1.00 96.94 114 LYS A N 1
ATOM 908 C CA . LYS A 1 114 ? -1.305 -12.306 -2.884 1.00 96.94 114 LYS A CA 1
ATOM 909 C C . LYS A 1 114 ? -2.386 -12.445 -1.813 1.00 96.94 114 LYS A C 1
ATOM 911 O O . LYS A 1 114 ? -3.393 -13.094 -2.068 1.00 96.94 114 LYS A O 1
ATOM 916 N N . LYS A 1 115 ? -2.173 -11.848 -0.640 1.00 97.94 115 LYS A N 1
ATOM 917 C CA . LYS A 1 115 ? -3.160 -11.766 0.437 1.00 97.94 115 LYS A CA 1
ATOM 918 C C . LYS A 1 115 ? -2.818 -10.589 1.345 1.00 97.94 115 LYS A C 1
ATOM 920 O O . LYS A 1 115 ? -1.676 -10.477 1.790 1.00 97.94 115 LYS A O 1
ATOM 925 N N . ILE A 1 116 ? -3.789 -9.714 1.592 1.00 98.38 116 ILE A N 1
ATOM 926 C CA . ILE A 1 116 ? -3.597 -8.495 2.385 1.00 98.38 116 ILE A CA 1
ATOM 927 C C . ILE A 1 116 ? -4.661 -8.409 3.479 1.00 98.38 116 ILE A C 1
ATOM 929 O O . ILE A 1 116 ? -5.852 -8.453 3.178 1.00 98.38 116 ILE A O 1
ATOM 933 N N . LEU A 1 117 ? -4.229 -8.219 4.723 1.00 98.38 117 LEU A N 1
ATOM 934 C CA . LEU A 1 117 ? -5.045 -7.725 5.823 1.00 98.38 117 LEU A CA 1
ATOM 935 C C . LEU A 1 117 ? -5.113 -6.195 5.742 1.00 98.38 117 LEU A C 1
ATOM 937 O O . LEU A 1 117 ? -4.126 -5.491 5.972 1.00 98.38 117 LEU A O 1
ATOM 941 N N . TRP A 1 118 ? -6.287 -5.681 5.398 1.00 98.50 118 TRP A N 1
ATOM 942 C CA . TRP A 1 118 ? -6.563 -4.255 5.306 1.00 98.50 118 TRP A CA 1
ATOM 943 C C . TRP A 1 118 ? -7.092 -3.710 6.624 1.00 98.50 118 TRP A C 1
ATOM 945 O O . TRP A 1 118 ? -8.069 -4.228 7.158 1.00 98.50 118 TRP A O 1
ATOM 955 N N . ILE A 1 119 ? -6.491 -2.616 7.098 1.00 98.00 119 ILE A N 1
ATOM 956 C CA . ILE A 1 119 ? -6.907 -1.907 8.311 1.00 98.00 119 ILE A CA 1
ATOM 957 C C . ILE A 1 119 ? -7.300 -0.464 7.959 1.00 98.00 119 ILE A C 1
ATOM 959 O O . ILE A 1 119 ? -6.424 0.392 7.766 1.00 98.00 119 ILE A O 1
ATOM 963 N N . PRO A 1 120 ? -8.603 -0.157 7.828 1.00 97.12 120 PRO A N 1
ATOM 964 C CA . PRO A 1 120 ? -9.050 1.206 7.586 1.00 97.12 120 PRO A CA 1
ATOM 965 C C . PRO A 1 120 ? -8.744 2.115 8.776 1.00 97.12 120 PRO A C 1
ATOM 967 O O . PRO A 1 120 ? -8.988 1.750 9.921 1.00 97.12 120 PRO A O 1
ATOM 970 N N . ILE A 1 121 ? -8.249 3.320 8.504 1.00 95.38 121 ILE A N 1
ATOM 971 C CA . ILE A 1 121 ? -7.975 4.347 9.513 1.00 95.38 121 ILE A CA 1
ATOM 972 C C . ILE A 1 121 ? -8.931 5.512 9.273 1.00 95.38 121 ILE A C 1
ATOM 974 O O . ILE A 1 121 ? -8.770 6.273 8.313 1.00 95.38 121 ILE A O 1
ATOM 978 N N . LYS A 1 122 ? -9.939 5.639 10.135 1.00 93.88 122 LYS A N 1
ATOM 979 C CA . LYS A 1 122 ? -10.983 6.662 10.080 1.00 93.88 122 LYS A CA 1
ATOM 980 C C . LYS A 1 122 ? -10.458 7.983 10.637 1.00 93.88 122 LYS A C 1
ATOM 982 O O . LYS A 1 122 ? -9.977 8.064 11.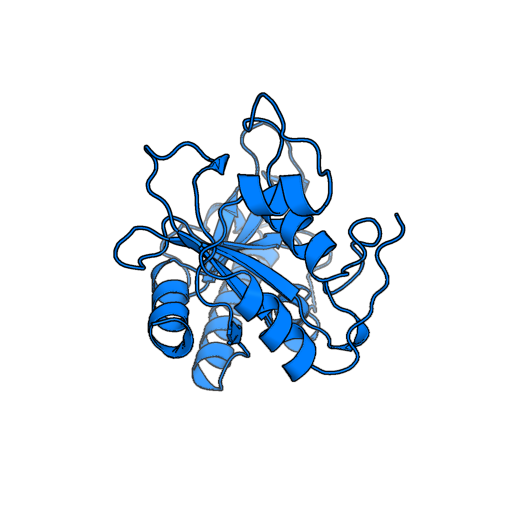766 1.00 93.88 122 LYS A O 1
ATOM 987 N N . GLY A 1 123 ? -10.585 9.046 9.852 1.00 86.19 123 GLY A N 1
ATOM 988 C CA . GLY A 1 123 ? -10.365 10.403 10.340 1.00 86.19 123 GLY A CA 1
ATOM 989 C C . GLY A 1 123 ? -10.215 11.422 9.222 1.00 86.19 123 GLY A C 1
ATOM 990 O O . GLY A 1 123 ? -9.734 11.115 8.131 1.00 86.19 123 GLY A O 1
ATOM 991 N N . ASN A 1 124 ? -10.606 12.662 9.498 1.00 74.19 124 ASN A N 1
ATOM 992 C CA . ASN A 1 124 ? -10.421 13.763 8.563 1.00 74.19 124 ASN A CA 1
ATOM 993 C C . ASN A 1 124 ? -9.003 14.332 8.676 1.00 74.19 124 ASN A C 1
ATOM 995 O O . ASN A 1 124 ? -8.260 14.051 9.618 1.00 74.19 124 ASN A O 1
ATOM 999 N N . ARG A 1 125 ? -8.619 15.175 7.711 1.00 68.00 125 ARG A N 1
ATOM 1000 C CA . ARG A 1 125 ? -7.335 15.896 7.763 1.00 68.00 125 ARG A CA 1
ATOM 1001 C C . ARG A 1 125 ? -7.221 16.823 8.979 1.00 68.00 125 ARG A C 1
ATOM 1003 O O . ARG A 1 125 ? -6.106 17.078 9.408 1.00 68.00 125 ARG A O 1
ATOM 1010 N N . SER A 1 126 ? -8.349 17.307 9.503 1.00 68.50 126 SER A N 1
ATOM 1011 C CA . SER A 1 126 ? -8.423 18.191 10.672 1.00 68.50 126 SER A CA 1
ATOM 1012 C C . SER A 1 126 ? -8.323 17.459 12.010 1.00 68.50 126 SER A C 1
ATOM 1014 O O . SER A 1 126 ? -8.011 18.089 13.017 1.00 68.50 126 SER A O 1
ATOM 1016 N N . ASN A 1 127 ? -8.582 16.147 12.057 1.00 68.56 127 ASN A N 1
ATOM 1017 C CA . ASN A 1 127 ? -8.419 15.387 13.289 1.00 68.56 127 ASN A CA 1
ATOM 1018 C C . ASN A 1 127 ? -6.938 15.349 13.673 1.00 68.56 127 ASN A C 1
ATOM 1020 O O . ASN A 1 127 ? -6.078 15.077 12.828 1.00 68.56 127 ASN A O 1
ATOM 1024 N N . SER A 1 128 ? -6.660 15.524 14.969 1.00 81.62 128 SER A N 1
ATOM 1025 C CA . SER A 1 128 ? -5.362 15.132 15.517 1.00 81.62 128 SER A CA 1
ATOM 1026 C C . SER A 1 128 ? -5.081 13.688 15.107 1.00 81.62 128 SER A C 1
ATOM 1028 O O . SER A 1 128 ? -5.955 12.824 15.184 1.00 81.62 128 SER A O 1
ATOM 1030 N N . PHE A 1 129 ? -3.868 13.434 14.630 1.00 83.81 129 PHE A N 1
ATOM 1031 C CA . PHE A 1 129 ? -3.463 12.132 14.111 1.00 83.81 129 PHE A CA 1
ATOM 1032 C C . PHE A 1 129 ? -3.710 10.994 15.102 1.00 83.81 129 PHE A C 1
ATOM 1034 O O . PHE A 1 129 ? -4.146 9.926 14.682 1.00 83.81 129 PHE A O 1
ATOM 1041 N N . PHE A 1 130 ? -3.477 11.241 16.393 1.00 88.38 130 PHE A N 1
ATOM 1042 C CA . PHE A 1 130 ? -3.659 10.248 17.450 1.00 88.38 130 PHE A CA 1
ATOM 1043 C C . PHE A 1 130 ? -5.135 9.974 17.771 1.00 88.38 130 PHE A C 1
ATOM 1045 O O . PHE A 1 130 ? -5.473 8.878 18.199 1.00 88.38 130 PHE A O 1
ATOM 1052 N N . LYS A 1 131 ? -6.030 10.918 17.442 1.00 90.75 131 LYS A N 1
ATOM 1053 C CA . LYS A 1 131 ? -7.488 10.776 17.590 1.00 90.75 131 LYS A CA 1
ATOM 1054 C C . LYS A 1 131 ? -8.160 10.045 16.425 1.00 90.75 131 LYS A C 1
ATOM 1056 O O . LYS A 1 131 ? -9.380 9.909 16.410 1.00 90.75 131 LYS A O 1
ATOM 1061 N N . LYS A 1 132 ? -7.404 9.637 15.402 1.00 92.19 132 LYS A N 1
ATOM 1062 C CA . LYS A 1 132 ? -7.942 8.785 14.334 1.00 92.19 132 LYS A CA 1
ATOM 1063 C C . LYS A 1 132 ? -8.282 7.419 14.913 1.00 92.19 132 LYS A C 1
ATOM 1065 O O . LYS A 1 132 ? -7.548 6.938 15.770 1.00 92.19 132 LYS A O 1
ATOM 1070 N N . THR A 1 133 ? -9.351 6.804 14.426 1.00 95.19 133 THR A N 1
ATOM 1071 C CA . THR A 1 133 ? -9.830 5.513 14.930 1.00 95.19 133 THR A CA 1
ATOM 1072 C C . THR A 1 133 ? -9.674 4.408 13.900 1.00 95.19 133 THR A C 1
ATOM 1074 O O . THR A 1 133 ? -9.630 4.657 12.691 1.00 95.19 133 THR A O 1
ATOM 1077 N N . ILE A 1 134 ? -9.566 3.171 14.367 1.00 96.62 134 ILE A N 1
ATOM 1078 C CA . ILE A 1 134 ? -9.515 1.992 13.506 1.00 96.62 134 ILE A CA 1
ATOM 1079 C C . ILE A 1 134 ? -10.925 1.653 13.000 1.00 96.62 134 ILE A C 1
ATOM 1081 O O . ILE A 1 134 ? -11.920 1.810 13.709 1.00 96.62 134 ILE A O 1
ATOM 1085 N N . GLY A 1 135 ? -11.022 1.239 11.738 1.00 95.88 135 GLY A N 1
ATOM 1086 C CA . GLY A 1 135 ? -12.236 0.705 11.126 1.00 95.88 135 GLY A CA 1
ATOM 1087 C C . GLY A 1 135 ? -12.258 -0.821 11.062 1.00 95.88 135 GLY A C 1
ATOM 1088 O O . GLY A 1 135 ? -11.338 -1.486 11.521 1.00 95.88 135 GLY A O 1
ATOM 1089 N N . ASN A 1 136 ? -13.303 -1.372 10.441 1.00 96.12 136 ASN A N 1
ATOM 1090 C CA . ASN A 1 136 ? -13.451 -2.816 10.271 1.00 96.12 136 ASN A CA 1
ATOM 1091 C C . ASN A 1 136 ? -12.315 -3.374 9.405 1.00 96.12 136 ASN A C 1
ATOM 1093 O O . ASN A 1 136 ? -12.188 -3.015 8.231 1.00 96.12 136 ASN A O 1
ATOM 1097 N N . ALA A 1 137 ? -11.490 -4.232 10.000 1.00 98.00 137 ALA A N 1
ATOM 1098 C CA . ALA A 1 137 ? -10.451 -4.963 9.297 1.00 98.00 137 ALA A CA 1
ATOM 1099 C C . ALA A 1 137 ? -11.055 -6.019 8.363 1.00 98.00 137 ALA A C 1
ATOM 1101 O O . ALA A 1 137 ? -12.108 -6.583 8.651 1.00 98.00 137 ALA A O 1
ATOM 1102 N N . PHE A 1 138 ? -10.374 -6.319 7.260 1.00 98.38 138 PHE A N 1
ATOM 1103 C CA . PHE A 1 138 ? -10.769 -7.413 6.373 1.00 98.38 138 PHE A CA 1
ATOM 1104 C C . PHE A 1 138 ? -9.566 -7.999 5.645 1.00 98.38 138 PHE A C 1
ATOM 1106 O O . PHE A 1 138 ? -8.582 -7.306 5.378 1.00 98.38 138 PHE A O 1
ATOM 1113 N N . ILE A 1 139 ? -9.660 -9.275 5.282 1.00 98.31 139 ILE A N 1
ATOM 1114 C CA . ILE A 1 139 ? -8.664 -9.934 4.441 1.00 98.31 139 ILE A CA 1
ATOM 1115 C C . ILE A 1 139 ? -9.145 -9.909 2.998 1.00 98.31 139 ILE A C 1
ATOM 1117 O O . ILE A 1 139 ? -10.288 -10.236 2.690 1.00 98.31 139 ILE A O 1
ATOM 1121 N N . TRP A 1 140 ? -8.251 -9.518 2.099 1.00 98.38 140 TRP A N 1
ATOM 1122 C CA . TRP A 1 140 ? -8.492 -9.507 0.667 1.00 98.38 140 TRP A CA 1
ATOM 1123 C C . TRP A 1 140 ? -7.470 -10.379 -0.057 1.00 98.38 140 TRP A C 1
ATOM 1125 O O . TRP A 1 140 ? -6.270 -10.330 0.216 1.00 98.38 140 TRP A O 1
ATOM 1135 N N . THR A 1 141 ? -7.972 -11.144 -1.020 1.00 98.19 141 THR A N 1
ATOM 1136 C CA . THR A 1 141 ? -7.198 -11.855 -2.040 1.00 98.19 141 THR A CA 1
ATOM 1137 C C . THR A 1 141 ? -7.772 -11.453 -3.400 1.00 98.19 141 THR A C 1
ATOM 1139 O O . THR A 1 141 ? -9.001 -11.449 -3.529 1.00 98.19 141 THR A O 1
ATOM 1142 N N . PRO A 1 142 ? -6.937 -11.128 -4.409 1.00 98.06 142 PRO A N 1
ATOM 1143 C CA . PRO A 1 142 ? -7.432 -10.785 -5.734 1.00 98.06 142 PRO A CA 1
ATOM 1144 C C . PRO A 1 142 ? -8.331 -11.889 -6.292 1.00 98.06 142 PRO A C 1
ATOM 1146 O O . PRO A 1 142 ? -7.926 -13.051 -6.377 1.00 98.06 142 PRO A O 1
ATOM 1149 N N . ASN A 1 143 ? -9.541 -11.531 -6.713 1.00 97.75 143 ASN A N 1
ATOM 1150 C CA . ASN A 1 143 ? -10.375 -12.441 -7.496 1.00 97.75 143 ASN A CA 1
ATOM 1151 C C . ASN A 1 143 ? -9.865 -12.540 -8.954 1.00 97.75 143 ASN A C 1
ATOM 1153 O O . ASN A 1 143 ? -8.888 -11.893 -9.329 1.00 97.75 143 ASN A O 1
ATOM 1157 N N . LYS A 1 144 ? -10.518 -13.346 -9.804 1.00 97.94 144 LYS A N 1
ATOM 1158 C CA . LYS A 1 144 ? -10.072 -13.560 -11.196 1.00 97.94 144 LYS A CA 1
ATOM 1159 C C . LYS A 1 144 ? -9.984 -12.263 -12.015 1.00 97.94 144 LYS A C 1
ATOM 1161 O O . LYS A 1 144 ? -8.980 -12.060 -12.695 1.00 97.94 144 LYS A O 1
ATOM 1166 N N . SER A 1 145 ? -10.993 -11.392 -11.951 1.00 97.88 145 SER A N 1
ATOM 1167 C CA . SER A 1 145 ? -11.008 -10.142 -12.725 1.00 97.88 145 SER A CA 1
ATOM 1168 C C . SER A 1 145 ? -10.035 -9.109 -12.158 1.00 97.88 145 SER A C 1
ATOM 1170 O O . SER A 1 145 ? -9.298 -8.484 -12.916 1.00 97.88 145 SER A O 1
ATOM 1172 N N . GLU A 1 146 ? -9.951 -8.990 -10.832 1.00 98.38 146 GLU A N 1
ATOM 1173 C CA . GLU A 1 146 ? -8.953 -8.147 -10.161 1.00 98.38 146 GLU A CA 1
ATOM 1174 C C . GLU A 1 146 ? -7.532 -8.602 -10.502 1.00 98.38 146 GLU A C 1
ATOM 1176 O O . GLU A 1 146 ? -6.687 -7.783 -10.850 1.00 98.38 146 GLU A O 1
ATOM 1181 N N . SER A 1 147 ? -7.265 -9.910 -10.456 1.00 98.25 147 SER A N 1
ATOM 1182 C CA . SER A 1 147 ? -5.950 -10.458 -10.783 1.00 98.25 147 SER A CA 1
ATOM 1183 C C . SER A 1 147 ? -5.585 -10.243 -12.249 1.00 98.25 147 SER A C 1
ATOM 1185 O O . SER A 1 147 ? -4.410 -10.010 -12.526 1.00 98.25 147 SER A O 1
ATOM 1187 N N . TYR A 1 148 ? -6.549 -10.333 -13.170 1.00 98.44 148 TYR A N 1
ATOM 1188 C CA . TYR A 1 148 ? -6.337 -10.030 -14.584 1.00 98.44 148 TYR A CA 1
ATOM 1189 C C . TYR A 1 148 ? -5.942 -8.561 -14.783 1.00 98.44 148 TYR A C 1
ATOM 1191 O O . TYR A 1 148 ? -4.902 -8.290 -15.375 1.00 98.44 148 TYR A O 1
ATOM 1199 N N . LEU A 1 149 ? -6.710 -7.623 -14.218 1.00 98.44 149 LEU A N 1
ATOM 1200 C CA . LEU A 1 149 ? -6.427 -6.188 -14.335 1.00 98.44 149 LEU A CA 1
ATOM 1201 C C . LEU A 1 149 ? -5.097 -5.801 -13.676 1.00 98.44 149 LEU A C 1
ATOM 1203 O O . LEU A 1 149 ? -4.332 -5.024 -14.238 1.00 98.44 149 LEU A O 1
ATOM 1207 N N . LEU A 1 150 ? -4.792 -6.363 -12.500 1.00 98.56 150 LEU A N 1
ATOM 1208 C CA . LEU A 1 150 ? -3.522 -6.118 -11.812 1.00 98.56 150 LEU A CA 1
ATOM 1209 C C . LEU A 1 150 ? -2.332 -6.644 -12.614 1.00 98.56 150 LEU A C 1
ATOM 1211 O O . LEU A 1 150 ? -1.291 -5.988 -12.641 1.00 98.56 150 LEU A O 1
ATOM 1215 N N . LYS A 1 151 ? -2.490 -7.811 -13.250 1.00 98.62 151 LYS A N 1
ATOM 1216 C CA . LYS A 1 151 ? -1.479 -8.387 -14.133 1.00 98.62 151 LYS A CA 1
ATOM 1217 C C . LYS A 1 151 ? -1.268 -7.497 -15.356 1.00 98.62 151 LYS A C 1
ATOM 1219 O O . LYS A 1 151 ? -0.130 -7.123 -15.609 1.00 98.62 151 LYS A O 1
ATOM 1224 N N . GLN A 1 152 ? -2.346 -7.130 -16.048 1.00 98.44 152 GLN A N 1
ATOM 1225 C CA . GLN A 1 152 ? -2.291 -6.282 -17.238 1.00 98.44 152 GLN A CA 1
ATOM 1226 C C . GLN A 1 152 ? -1.607 -4.945 -16.938 1.00 98.44 152 GLN A C 1
ATOM 1228 O O . GLN A 1 152 ? -0.621 -4.606 -17.582 1.00 98.44 152 GLN A O 1
ATOM 1233 N N . ASP A 1 153 ? -2.052 -4.235 -15.895 1.00 98.44 153 ASP A N 1
ATOM 1234 C CA . ASP A 1 153 ? -1.431 -2.967 -15.509 1.00 98.44 153 ASP A CA 1
ATOM 1235 C C . ASP A 1 153 ? 0.062 -3.136 -15.200 1.00 98.44 153 ASP A C 1
ATOM 1237 O O . ASP A 1 153 ? 0.879 -2.281 -15.539 1.00 98.44 153 ASP A O 1
ATOM 1241 N N . TRP A 1 154 ? 0.430 -4.213 -14.501 1.00 98.38 154 TRP A N 1
ATOM 1242 C CA . TRP A 1 154 ? 1.820 -4.472 -14.150 1.00 98.38 154 TRP A CA 1
ATOM 1243 C C . TRP A 1 154 ? 2.675 -4.760 -15.384 1.00 98.38 154 TRP A C 1
ATOM 1245 O O . TRP A 1 154 ? 3.752 -4.179 -15.483 1.00 98.38 154 TRP A O 1
ATOM 1255 N N . GLU A 1 155 ? 2.205 -5.597 -16.311 1.00 97.75 155 GLU A N 1
ATOM 1256 C CA . GLU A 1 155 ? 2.908 -5.912 -17.563 1.00 97.75 155 GLU A CA 1
ATOM 1257 C C . GLU A 1 155 ? 3.110 -4.637 -18.397 1.00 97.75 155 GLU A C 1
ATOM 1259 O O . GLU A 1 155 ? 4.253 -4.299 -18.705 1.00 97.75 155 GLU A O 1
ATOM 1264 N N . ASP A 1 156 ? 2.057 -3.834 -18.593 1.00 97.12 156 ASP A N 1
ATOM 1265 C CA . ASP A 1 156 ? 2.129 -2.553 -19.312 1.00 97.12 156 ASP A CA 1
ATOM 1266 C C . ASP A 1 156 ? 3.158 -1.589 -18.687 1.00 97.12 156 ASP A C 1
ATOM 1268 O O . ASP A 1 156 ? 3.923 -0.902 -19.376 1.00 97.12 156 ASP A O 1
ATOM 1272 N N . PHE A 1 157 ? 3.203 -1.517 -17.351 1.00 97.50 157 PHE A N 1
ATOM 1273 C CA . PHE A 1 157 ? 4.193 -0.694 -16.660 1.00 97.50 157 PHE A CA 1
ATOM 1274 C C . PHE A 1 157 ? 5.612 -1.237 -16.810 1.00 97.50 157 PHE A C 1
ATOM 1276 O O . PHE A 1 157 ? 6.542 -0.446 -16.999 1.00 97.50 157 PHE A O 1
ATOM 1283 N N . MET A 1 158 ? 5.796 -2.551 -16.695 1.00 96.44 158 MET A N 1
ATOM 1284 C CA . MET A 1 158 ? 7.108 -3.177 -16.822 1.00 96.44 158 MET A CA 1
ATOM 1285 C C . MET A 1 158 ? 7.660 -3.035 -18.240 1.00 96.44 158 MET A C 1
ATOM 1287 O O . MET A 1 158 ? 8.842 -2.719 -18.369 1.00 96.44 158 MET A O 1
ATOM 1291 N N . ASP A 1 159 ? 6.823 -3.123 -19.273 1.00 95.12 159 ASP A N 1
ATOM 1292 C CA . ASP A 1 159 ? 7.223 -2.902 -20.668 1.00 95.12 159 ASP A CA 1
ATOM 1293 C C . ASP A 1 159 ? 7.768 -1.488 -20.892 1.00 95.12 159 ASP A C 1
ATOM 1295 O O . ASP A 1 159 ? 8.829 -1.304 -21.502 1.00 95.12 159 ASP A O 1
ATOM 1299 N N . LEU A 1 160 ? 7.102 -0.471 -20.331 1.00 95.19 160 LEU A N 1
ATOM 1300 C CA . LEU A 1 160 ? 7.597 0.907 -20.373 1.00 95.19 160 LEU A CA 1
ATOM 1301 C C . LEU A 1 160 ? 8.938 1.059 -19.648 1.00 95.19 160 LEU A C 1
ATOM 1303 O O . LEU A 1 160 ? 9.802 1.807 -20.108 1.00 95.19 160 LEU A O 1
ATOM 1307 N N . ILE A 1 161 ? 9.124 0.376 -18.519 1.00 94.62 161 ILE A N 1
ATOM 1308 C CA . ILE A 1 161 ? 10.362 0.457 -17.733 1.00 94.62 161 ILE A CA 1
ATOM 1309 C C . ILE A 1 161 ? 11.513 -0.241 -18.456 1.00 94.62 161 ILE A C 1
ATOM 1311 O O . ILE A 1 161 ? 12.593 0.338 -18.555 1.00 94.62 161 ILE A O 1
ATOM 1315 N N . ILE A 1 162 ? 11.287 -1.453 -18.962 1.00 93.56 162 ILE A N 1
ATOM 1316 C CA . ILE A 1 162 ? 12.289 -2.249 -19.684 1.00 93.56 162 ILE A CA 1
ATOM 1317 C C . ILE A 1 162 ? 12.699 -1.536 -20.978 1.00 93.56 162 ILE A C 1
ATOM 1319 O O . ILE A 1 162 ? 13.879 -1.510 -21.312 1.00 93.56 162 ILE A O 1
ATOM 1323 N N . SER A 1 163 ? 11.758 -0.859 -21.644 1.00 93.19 163 SER A N 1
ATOM 1324 C CA . SER A 1 163 ? 12.025 -0.037 -22.835 1.00 93.19 163 SER A CA 1
ATOM 1325 C C . SER A 1 163 ? 12.686 1.319 -22.531 1.00 93.19 163 SER A C 1
ATOM 1327 O O . SER A 1 163 ? 12.777 2.168 -23.419 1.00 93.19 163 SER A O 1
ATOM 1329 N N . GLY A 1 164 ? 13.057 1.596 -21.276 1.00 93.56 164 GLY A N 1
ATOM 1330 C CA . GLY A 1 164 ? 13.678 2.860 -20.873 1.00 93.56 164 GLY A CA 1
ATOM 1331 C C . GLY A 1 164 ? 12.762 4.089 -20.946 1.00 93.56 164 GLY A C 1
ATOM 1332 O O . GLY A 1 164 ? 13.229 5.228 -20.927 1.00 93.56 164 GLY A O 1
ATOM 1333 N N . LYS A 1 165 ? 11.441 3.888 -21.013 1.00 94.38 165 LYS A N 1
ATOM 1334 C CA . LYS A 1 165 ? 10.404 4.932 -21.129 1.00 94.38 165 LYS A CA 1
ATOM 1335 C C . LYS A 1 165 ? 9.766 5.274 -19.778 1.00 94.38 165 LYS A C 1
ATOM 1337 O O . LYS A 1 165 ? 8.614 5.699 -19.711 1.00 94.38 165 LYS A O 1
ATOM 1342 N N . ILE A 1 166 ? 10.509 5.122 -18.682 1.00 92.44 166 ILE A N 1
ATOM 1343 C CA . ILE A 1 166 ? 10.005 5.340 -17.317 1.00 92.44 166 ILE A CA 1
ATOM 1344 C C . ILE A 1 166 ? 9.465 6.761 -17.077 1.00 92.44 166 ILE A C 1
ATOM 1346 O O . ILE A 1 166 ? 8.483 6.938 -16.353 1.00 92.44 166 ILE A O 1
ATOM 1350 N N . GLU A 1 167 ? 10.065 7.780 -17.700 1.00 91.38 167 GLU A N 1
ATOM 1351 C CA . GLU A 1 167 ? 9.604 9.172 -17.585 1.00 91.38 167 GLU A CA 1
ATOM 1352 C C . GLU A 1 167 ? 8.298 9.438 -18.346 1.00 91.38 167 GLU A C 1
ATOM 1354 O O . GLU A 1 167 ? 7.603 10.409 -18.050 1.00 91.38 167 GLU A O 1
ATOM 1359 N N . ASN A 1 168 ? 7.891 8.538 -19.247 1.00 93.50 168 ASN A N 1
ATOM 1360 C CA . ASN A 1 168 ? 6.610 8.638 -19.947 1.00 93.50 168 ASN A CA 1
ATOM 1361 C C . ASN A 1 168 ? 5.440 8.176 -19.066 1.00 93.50 168 ASN A C 1
ATOM 1363 O O . ASN A 1 168 ? 4.282 8.360 -19.441 1.00 93.50 168 ASN A O 1
ATOM 1367 N N . ILE A 1 169 ? 5.707 7.578 -17.899 1.00 94.19 169 ILE A N 1
ATOM 1368 C CA . ILE A 1 169 ? 4.662 7.073 -17.012 1.00 94.19 169 ILE A CA 1
ATOM 1369 C C . ILE A 1 169 ? 3.921 8.231 -16.333 1.00 94.19 169 ILE A C 1
ATOM 1371 O O . ILE A 1 169 ? 4.486 8.981 -15.531 1.00 94.19 169 ILE A O 1
ATOM 1375 N N . ARG A 1 170 ? 2.616 8.328 -16.610 1.00 92.44 170 ARG A N 1
ATOM 1376 C CA . ARG A 1 170 ? 1.697 9.327 -16.047 1.00 92.44 170 ARG A CA 1
ATOM 1377 C C . ARG A 1 170 ? 0.691 8.678 -15.095 1.00 92.44 170 ARG A C 1
ATOM 1379 O O . ARG A 1 170 ? 0.444 7.479 -15.156 1.00 92.44 170 ARG A O 1
ATOM 1386 N N . SER A 1 171 ? 0.049 9.483 -14.247 1.00 87.31 171 SER A N 1
ATOM 1387 C CA . SER A 1 171 ? -0.952 9.012 -13.269 1.00 87.31 171 SER A CA 1
ATOM 13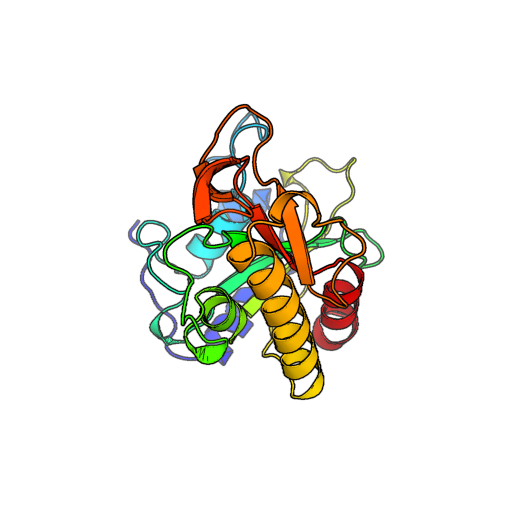88 C C . SER A 1 171 ? -2.209 8.394 -13.891 1.00 87.31 171 SER A C 1
ATOM 1390 O O . SER A 1 171 ? -2.934 7.664 -13.216 1.00 87.31 171 SER A O 1
ATOM 1392 N N . GLN A 1 172 ? -2.484 8.711 -15.157 1.00 91.12 172 GLN A N 1
ATOM 1393 C CA . GLN A 1 172 ? -3.625 8.184 -15.903 1.00 91.12 172 GLN A CA 1
ATOM 1394 C C . GLN A 1 172 ? -3.419 6.742 -16.378 1.00 91.12 172 GLN A C 1
ATOM 1396 O O . GLN A 1 172 ? -4.404 6.037 -16.546 1.00 91.12 172 GLN A O 1
ATOM 1401 N N . HIS A 1 173 ? -2.170 6.284 -16.528 1.00 94.69 173 HIS A N 1
ATOM 1402 C CA . HIS A 1 173 ? -1.876 4.905 -16.924 1.00 94.69 173 HIS A CA 1
ATOM 1403 C C . HIS A 1 173 ? -2.374 3.897 -15.877 1.00 94.69 173 HIS A C 1
ATOM 1405 O O . HIS A 1 173 ? -2.463 4.225 -14.685 1.00 94.69 173 HIS A O 1
ATOM 1411 N N . GLY A 1 174 ? -2.683 2.687 -16.346 1.00 97.06 174 GLY A N 1
ATOM 1412 C CA . GLY A 1 174 ? -3.264 1.586 -15.578 1.00 97.06 174 GLY A CA 1
ATOM 1413 C C . GLY A 1 174 ? -4.752 1.766 -15.251 1.00 97.06 174 GLY A C 1
ATOM 1414 O O . GLY A 1 174 ? -5.262 2.886 -15.171 1.00 97.06 174 GLY A O 1
ATOM 1415 N N . PHE A 1 175 ? -5.465 0.677 -15.013 1.00 97.31 175 PHE A N 1
ATOM 1416 C CA . PHE A 1 175 ? -6.875 0.669 -14.625 1.00 97.31 175 PHE A CA 1
ATOM 1417 C C . PHE A 1 175 ? -7.043 0.830 -13.110 1.00 97.31 175 PHE A C 1
ATOM 1419 O O . PHE A 1 175 ? -7.812 1.677 -12.638 1.00 97.31 175 PHE A O 1
ATOM 1426 N N . ILE A 1 176 ? -6.282 0.054 -12.340 1.00 98.00 176 ILE A N 1
ATOM 1427 C CA . ILE A 1 176 ? -6.405 -0.066 -10.877 1.00 98.00 176 ILE A CA 1
ATOM 1428 C C . ILE A 1 176 ? -5.061 0.055 -10.151 1.00 98.00 176 ILE A C 1
ATOM 1430 O O . ILE A 1 176 ? -5.019 0.372 -8.957 1.00 98.00 176 ILE A O 1
ATOM 1434 N N . LEU A 1 177 ? -3.958 -0.107 -10.875 1.00 98.25 177 LEU A N 1
ATOM 1435 C CA . LEU A 1 177 ? -2.589 0.106 -10.428 1.00 98.25 177 LEU A CA 1
ATOM 1436 C C . LEU A 1 177 ? -2.014 1.371 -11.079 1.00 98.25 177 LEU A C 1
ATOM 1438 O O . LEU A 1 177 ? -2.425 1.798 -12.153 1.00 98.25 177 LEU A O 1
ATOM 1442 N N . GLN A 1 178 ? -1.056 2.008 -10.414 1.00 97.56 178 GLN A N 1
ATOM 1443 C CA . GLN A 1 178 ? -0.276 3.099 -10.997 1.00 97.56 178 GLN A CA 1
ATOM 1444 C C . GLN A 1 178 ? 1.149 3.106 -10.445 1.00 97.56 178 GLN A C 1
ATOM 1446 O O . GLN A 1 178 ? 1.408 2.592 -9.352 1.00 97.56 178 GLN A O 1
ATOM 1451 N N . ILE A 1 179 ? 2.044 3.809 -11.134 1.00 96.38 179 ILE A N 1
ATOM 1452 C CA . ILE A 1 179 ? 3.379 4.127 -10.632 1.00 96.38 179 ILE A CA 1
ATOM 1453 C C . ILE A 1 179 ? 3.479 5.610 -10.260 1.00 96.38 179 ILE A C 1
ATOM 1455 O O . ILE A 1 179 ? 3.065 6.490 -11.013 1.00 96.38 179 ILE A O 1
ATOM 1459 N N . LYS A 1 180 ? 4.078 5.905 -9.099 1.00 93.62 180 LYS A N 1
ATOM 1460 C CA . LYS A 1 180 ? 4.401 7.280 -8.669 1.00 93.62 180 LYS A CA 1
ATOM 1461 C C . LYS A 1 180 ? 5.843 7.382 -8.178 1.00 93.62 180 LYS A C 1
ATOM 1463 O O . LYS A 1 180 ? 6.432 6.396 -7.736 1.00 93.62 180 LYS A O 1
ATOM 1468 N N . LYS A 1 181 ? 6.396 8.600 -8.207 1.00 91.19 181 LYS A N 1
ATOM 1469 C CA . LYS A 1 181 ? 7.654 8.931 -7.517 1.00 91.19 181 LYS A CA 1
ATOM 1470 C C . LYS A 1 181 ? 7.447 8.795 -6.001 1.00 91.19 181 LYS A C 1
ATOM 1472 O O . LYS A 1 181 ? 6.457 9.302 -5.473 1.00 91.19 181 LYS A O 1
ATOM 1477 N N . LYS A 1 182 ? 8.370 8.124 -5.302 1.00 83.69 182 LYS A N 1
ATOM 1478 C CA . LYS A 1 182 ? 8.289 7.879 -3.843 1.00 83.69 182 LYS A CA 1
ATOM 1479 C C . LYS A 1 182 ? 9.265 8.730 -3.007 1.00 83.69 182 LYS A C 1
ATOM 1481 O O . LYS A 1 182 ? 9.387 8.535 -1.800 1.00 83.69 182 LYS A O 1
ATOM 1486 N N . CYS A 1 183 ? 9.901 9.740 -3.599 1.00 73.94 183 CYS A N 1
ATOM 1487 C CA . CYS A 1 183 ? 10.820 10.647 -2.902 1.00 73.94 183 CYS A CA 1
ATOM 1488 C C . CYS A 1 183 ? 10.406 12.114 -3.087 1.00 73.94 183 CYS A C 1
ATOM 1490 O O . CYS A 1 183 ? 9.936 12.496 -4.154 1.00 73.94 183 CYS A O 1
ATOM 1492 N N . LYS A 1 184 ? 10.577 12.923 -2.028 1.00 62.88 184 LYS A N 1
ATOM 1493 C CA . LYS A 1 184 ? 10.403 14.392 -2.053 1.00 62.88 184 LYS A CA 1
ATOM 1494 C C . LYS A 1 184 ? 11.728 15.156 -2.250 1.00 62.88 184 LYS A C 1
ATOM 1496 O O . LYS A 1 184 ? 11.691 16.348 -2.507 1.00 62.88 184 LYS A O 1
ATOM 1501 N N . LYS A 1 185 ? 12.877 14.489 -2.082 1.00 61.59 185 LYS A N 1
ATOM 1502 C CA . LYS A 1 185 ? 14.244 15.041 -2.199 1.00 61.59 185 LYS A CA 1
ATOM 1503 C C . LYS A 1 185 ? 14.988 14.365 -3.362 1.00 61.59 185 LYS A C 1
ATOM 1505 O O . LYS A 1 185 ? 14.525 13.313 -3.807 1.00 61.59 185 LYS A O 1
ATOM 1510 N N . ASN A 1 186 ? 16.138 14.919 -3.775 1.00 68.25 186 ASN A N 1
ATOM 1511 C CA . ASN A 1 186 ? 17.054 14.452 -4.843 1.00 68.25 186 ASN A CA 1
ATOM 1512 C C . ASN A 1 186 ? 17.712 13.078 -4.568 1.00 68.25 186 ASN A C 1
ATOM 1514 O O . ASN A 1 186 ? 18.906 12.889 -4.769 1.00 68.25 186 ASN A O 1
ATOM 1518 N N . ILE A 1 187 ? 16.950 12.102 -4.079 1.00 82.94 187 ILE A N 1
ATOM 1519 C CA . ILE A 1 187 ? 17.384 10.711 -4.015 1.00 82.94 187 ILE A CA 1
ATOM 1520 C C . ILE A 1 187 ? 17.174 10.134 -5.407 1.00 82.94 187 ILE A C 1
ATOM 1522 O O . ILE A 1 187 ? 16.044 10.079 -5.902 1.00 82.94 187 ILE A O 1
ATOM 1526 N N . LEU A 1 188 ? 18.274 9.718 -6.020 1.00 89.62 188 LEU A N 1
ATOM 1527 C CA . LEU A 1 188 ? 18.288 9.086 -7.326 1.00 89.62 188 LEU A CA 1
ATOM 1528 C C . LEU A 1 188 ? 18.590 7.598 -7.176 1.00 89.62 188 LEU A C 1
ATOM 1530 O O . LEU A 1 188 ? 19.270 7.160 -6.250 1.00 89.62 188 LEU A O 1
ATOM 1534 N N . THR A 1 189 ? 18.059 6.818 -8.101 1.00 91.81 189 THR A N 1
ATOM 1535 C CA . THR A 1 189 ? 18.359 5.403 -8.265 1.00 91.81 189 THR A CA 1
ATOM 1536 C C . THR A 1 189 ? 18.670 5.131 -9.729 1.00 91.81 189 THR A C 1
ATOM 1538 O O . THR A 1 189 ? 18.286 5.904 -10.609 1.00 91.81 189 THR A O 1
ATOM 1541 N N . LYS A 1 190 ? 19.389 4.041 -9.980 1.00 93.75 190 LYS A N 1
ATOM 1542 C CA . LYS A 1 190 ? 19.777 3.641 -11.328 1.00 93.75 190 LYS A CA 1
ATOM 1543 C C . LYS A 1 190 ? 18.577 3.050 -12.072 1.00 93.75 190 LYS A C 1
ATOM 1545 O O . LYS A 1 190 ? 17.784 2.313 -11.486 1.00 93.75 190 LYS A O 1
ATOM 1550 N N . CYS A 1 191 ? 18.479 3.344 -13.359 1.00 93.50 191 CYS A N 1
ATOM 1551 C CA . CYS A 1 191 ? 17.559 2.712 -14.300 1.00 93.50 191 CYS A CA 1
ATOM 1552 C C . CYS A 1 191 ? 18.246 2.509 -15.653 1.00 93.50 191 CYS A C 1
ATOM 1554 O O . CYS A 1 191 ? 19.388 2.930 -15.836 1.00 93.50 191 CYS A O 1
ATOM 1556 N N . VAL A 1 192 ? 17.542 1.879 -16.589 1.00 92.25 192 VAL A N 1
ATOM 1557 C CA . VAL A 1 192 ? 17.956 1.760 -17.991 1.00 92.25 192 VAL A CA 1
ATOM 1558 C C . VAL A 1 192 ? 17.230 2.828 -18.818 1.00 92.25 192 VAL A C 1
ATOM 1560 O O . VAL A 1 192 ? 16.052 3.088 -18.567 1.00 92.25 192 VAL A O 1
ATOM 1563 N N . ASP A 1 193 ? 17.928 3.489 -19.741 1.00 92.31 193 ASP A N 1
ATOM 1564 C CA . ASP A 1 193 ? 17.341 4.433 -20.703 1.00 92.31 193 ASP A CA 1
ATOM 1565 C C . ASP A 1 193 ? 16.928 3.753 -22.025 1.00 92.31 193 ASP A C 1
ATOM 1567 O O . ASP A 1 193 ? 17.069 2.544 -22.193 1.00 92.31 193 ASP A O 1
ATOM 1571 N N . GLN A 1 194 ? 16.384 4.522 -22.973 1.00 93.06 194 GLN A N 1
ATOM 1572 C CA . GLN A 1 194 ? 15.856 3.988 -24.240 1.00 93.06 194 GLN A CA 1
ATOM 1573 C C . GLN A 1 194 ? 16.922 3.350 -25.149 1.00 93.06 194 GLN A C 1
ATOM 1575 O O . GLN A 1 194 ? 16.565 2.651 -26.092 1.00 93.06 194 GLN A O 1
ATOM 1580 N N . ILE A 1 195 ? 18.212 3.585 -24.884 1.00 92.62 195 ILE A N 1
ATOM 1581 C CA . ILE A 1 195 ? 19.345 3.049 -25.656 1.00 92.62 195 ILE A CA 1
ATOM 1582 C C . ILE A 1 195 ? 20.075 1.960 -24.840 1.00 92.62 195 ILE A C 1
ATOM 1584 O O . ILE A 1 195 ? 21.154 1.502 -25.209 1.00 92.62 195 ILE A O 1
ATOM 1588 N N . GLY A 1 196 ? 19.508 1.524 -23.709 1.00 88.75 196 GLY A N 1
ATOM 1589 C CA . GLY A 1 196 ? 20.072 0.459 -22.881 1.00 88.75 196 GLY A CA 1
ATOM 1590 C C . GLY A 1 196 ? 21.178 0.910 -21.919 1.00 88.75 196 GLY A C 1
ATOM 1591 O O . GLY A 1 196 ? 21.822 0.062 -21.297 1.00 88.75 196 GLY A O 1
ATOM 1592 N N . ARG A 1 197 ? 21.425 2.218 -21.765 1.00 93.19 197 ARG A N 1
ATOM 1593 C CA . ARG A 1 197 ? 22.473 2.737 -20.870 1.00 93.19 197 ARG A CA 1
ATOM 1594 C C . ARG A 1 197 ? 21.938 2.954 -19.462 1.00 93.19 197 ARG A C 1
ATOM 1596 O O . ARG A 1 197 ? 20.748 3.177 -19.246 1.00 93.19 197 ARG A O 1
ATOM 1603 N N . ILE A 1 198 ? 22.841 2.918 -18.485 1.00 94.38 198 ILE A N 1
ATOM 1604 C CA . ILE A 1 198 ? 22.495 3.251 -17.104 1.00 94.38 198 ILE A CA 1
ATOM 1605 C C . ILE A 1 198 ? 22.285 4.760 -16.979 1.00 94.38 198 ILE A C 1
ATOM 1607 O O . ILE A 1 198 ? 23.178 5.545 -17.286 1.00 94.38 198 ILE A O 1
ATOM 1611 N N . SER A 1 199 ? 21.123 5.142 -16.456 1.00 93.31 199 SER A N 1
ATOM 1612 C CA . SER A 1 199 ? 20.747 6.521 -16.145 1.00 93.31 199 SER A CA 1
ATOM 1613 C C . SER A 1 199 ? 20.250 6.638 -14.699 1.00 93.31 199 SER A C 1
ATOM 1615 O O . SER A 1 199 ? 20.117 5.638 -13.985 1.00 93.31 199 SER A O 1
ATOM 1617 N N . LEU A 1 200 ? 20.012 7.866 -14.239 1.00 92.88 200 LEU A N 1
ATOM 1618 C CA . LEU A 1 200 ? 19.523 8.169 -12.898 1.00 92.88 200 LEU A CA 1
ATOM 1619 C C . LEU A 1 200 ? 18.105 8.744 -12.949 1.00 92.88 200 LEU A C 1
ATOM 1621 O O . LEU A 1 200 ? 17.820 9.684 -13.682 1.00 92.88 200 LEU A O 1
ATOM 1625 N N . THR A 1 201 ? 17.226 8.217 -12.101 1.00 91.50 201 THR A N 1
ATOM 1626 C CA . THR A 1 201 ? 15.832 8.665 -11.953 1.00 91.50 201 THR A CA 1
ATOM 1627 C C . THR A 1 201 ? 15.431 8.681 -10.482 1.00 91.50 201 THR A C 1
ATOM 1629 O O . THR A 1 201 ? 16.040 8.023 -9.638 1.00 91.50 201 THR A O 1
ATOM 1632 N N . SER A 1 202 ? 14.352 9.388 -10.144 1.00 91.94 202 SER A N 1
ATOM 1633 C CA . SER A 1 202 ? 13.700 9.215 -8.845 1.00 91.94 202 SER A CA 1
ATOM 1634 C C . SER A 1 202 ? 13.162 7.782 -8.679 1.00 91.94 202 SER A C 1
ATOM 1636 O O . SER A 1 202 ? 12.561 7.249 -9.623 1.00 91.94 202 SER A O 1
ATOM 1638 N N . PRO A 1 203 ? 13.267 7.182 -7.476 1.00 93.50 203 PRO A N 1
ATOM 1639 C CA . PRO A 1 203 ? 12.643 5.903 -7.169 1.00 93.50 203 PRO A CA 1
ATOM 1640 C C . PRO A 1 203 ? 11.143 5.905 -7.460 1.00 93.50 203 PRO A C 1
ATOM 1642 O O . PRO A 1 203 ? 10.408 6.836 -7.098 1.00 93.50 203 PRO A O 1
ATOM 1645 N N . ARG A 1 204 ? 10.688 4.824 -8.091 1.00 94.81 204 ARG A N 1
ATOM 1646 C CA . ARG A 1 204 ? 9.288 4.587 -8.430 1.00 94.81 204 ARG A CA 1
ATOM 1647 C C . ARG A 1 204 ? 8.690 3.521 -7.521 1.00 94.81 204 ARG A C 1
ATOM 1649 O O . ARG A 1 204 ? 9.382 2.622 -7.043 1.00 94.81 204 ARG A O 1
ATOM 1656 N N . ALA A 1 205 ? 7.396 3.633 -7.274 1.00 95.69 205 ALA A N 1
ATOM 1657 C CA . ALA A 1 205 ? 6.647 2.663 -6.495 1.00 95.69 205 ALA A CA 1
ATOM 1658 C C . ALA A 1 205 ? 5.280 2.398 -7.114 1.00 95.69 205 ALA A C 1
ATOM 1660 O O . ALA A 1 205 ? 4.675 3.304 -7.691 1.00 95.69 205 ALA A O 1
ATOM 1661 N N . PHE A 1 206 ? 4.814 1.165 -6.941 1.00 97.69 206 PHE A N 1
ATOM 1662 C CA . PHE A 1 206 ? 3.472 0.729 -7.280 1.00 97.69 206 PHE A CA 1
ATOM 1663 C C . PHE A 1 206 ? 2.478 1.175 -6.209 1.00 97.69 206 PHE A C 1
ATOM 1665 O O . PHE A 1 206 ? 2.728 1.031 -5.004 1.00 97.69 206 PHE A O 1
ATOM 1672 N N . TYR A 1 207 ? 1.340 1.697 -6.658 1.00 98.00 207 TYR A N 1
ATOM 1673 C CA . TYR A 1 207 ? 0.233 2.092 -5.802 1.00 98.00 207 TYR A CA 1
ATOM 1674 C C . TYR A 1 207 ? -1.095 1.587 -6.349 1.00 98.00 207 TYR A C 1
ATOM 1676 O O . TYR A 1 207 ? -1.398 1.812 -7.521 1.00 98.00 207 TYR A O 1
ATOM 1684 N N . PHE A 1 208 ? -1.939 1.033 -5.485 1.00 98.50 208 PHE A N 1
ATOM 1685 C CA . PHE A 1 208 ? -3.352 0.871 -5.815 1.00 98.50 208 PHE A CA 1
ATOM 1686 C C . PHE A 1 208 ? -4.021 2.240 -5.926 1.00 98.50 208 PHE A C 1
ATOM 1688 O O . PHE A 1 208 ? -3.820 3.125 -5.084 1.00 98.50 208 PHE A O 1
ATOM 1695 N N . LYS A 1 209 ? -4.791 2.436 -6.996 1.00 98.06 209 LYS A N 1
ATOM 1696 C CA . LYS A 1 209 ? -5.587 3.645 -7.202 1.00 98.06 209 LYS A CA 1
ATOM 1697 C C . LYS A 1 209 ? -6.745 3.693 -6.197 1.00 98.06 209 LYS A C 1
ATOM 1699 O O . LYS A 1 209 ? -7.288 2.665 -5.798 1.00 98.06 209 LYS A O 1
ATOM 1704 N N . LYS A 1 210 ? -7.142 4.909 -5.806 1.00 96.69 210 LYS A N 1
ATOM 1705 C CA . LYS A 1 210 ? -8.251 5.142 -4.860 1.00 96.69 210 LYS A CA 1
ATOM 1706 C C . LYS A 1 210 ? -9.576 4.504 -5.281 1.00 96.69 210 LYS A C 1
ATOM 1708 O O . LYS A 1 210 ? -10.324 4.060 -4.423 1.00 96.69 210 LYS A O 1
ATOM 1713 N N . ASN A 1 211 ? -9.891 4.487 -6.577 1.00 96.44 211 ASN A N 1
ATOM 1714 C CA . ASN A 1 211 ? -11.111 3.854 -7.091 1.00 96.44 211 ASN A CA 1
ATOM 1715 C C . ASN A 1 211 ? -11.121 2.346 -6.803 1.00 96.44 211 ASN A C 1
ATOM 1717 O O . ASN A 1 211 ? -12.144 1.822 -6.378 1.00 96.44 211 ASN A O 1
ATOM 1721 N N . PHE A 1 212 ? -9.978 1.678 -6.965 1.00 98.19 212 PHE A N 1
ATOM 1722 C CA . PHE A 1 212 ? -9.848 0.259 -6.670 1.00 98.19 212 PHE A CA 1
ATOM 1723 C C . PHE A 1 212 ? -9.981 -0.019 -5.172 1.00 98.19 212 PHE A C 1
ATOM 1725 O O . PHE A 1 212 ? -10.819 -0.815 -4.761 1.00 98.19 212 PHE A O 1
ATOM 1732 N N . THR A 1 213 ? -9.241 0.697 -4.322 1.00 98.06 213 THR A N 1
ATOM 1733 C CA . THR A 1 213 ? -9.349 0.480 -2.870 1.00 98.06 213 THR A CA 1
ATOM 1734 C C . THR A 1 213 ? -10.712 0.876 -2.304 1.00 98.06 213 THR A C 1
ATOM 1736 O O . THR A 1 213 ? -11.159 0.276 -1.330 1.00 98.06 213 THR A O 1
ATOM 1739 N N . LEU A 1 214 ? -11.422 1.819 -2.933 1.00 97.81 214 LEU A N 1
ATOM 1740 C CA . LEU A 1 214 ? -12.818 2.115 -2.612 1.00 97.81 214 LEU A CA 1
ATOM 1741 C C . LEU A 1 214 ? -13.734 0.916 -2.891 1.00 97.81 214 LEU A C 1
ATOM 1743 O O . LEU A 1 214 ? -14.606 0.632 -2.076 1.00 97.81 214 LEU A O 1
ATOM 1747 N N . GLN A 1 215 ? -13.551 0.218 -4.016 1.00 97.19 215 GLN A N 1
ATOM 1748 C CA . GLN A 1 215 ? -14.317 -0.996 -4.325 1.00 97.19 215 GLN A CA 1
ATOM 1749 C C . GLN A 1 215 ? -14.047 -2.097 -3.293 1.00 97.19 215 GLN A C 1
ATOM 1751 O O . GLN A 1 215 ? -14.992 -2.724 -2.821 1.00 97.19 215 GLN A O 1
ATOM 1756 N N . LEU A 1 216 ? -12.784 -2.275 -2.884 1.00 97.44 216 LEU A N 1
ATOM 1757 C CA . LEU A 1 216 ? -12.427 -3.232 -1.831 1.00 97.44 216 LEU A CA 1
ATOM 1758 C C . LEU A 1 216 ? -13.120 -2.900 -0.505 1.00 97.44 216 LEU A C 1
ATOM 1760 O O . LEU A 1 216 ? -13.707 -3.783 0.116 1.00 97.44 216 LEU A O 1
ATOM 1764 N N . LEU A 1 217 ? -13.096 -1.631 -0.093 1.00 96.56 217 LEU A N 1
ATOM 1765 C CA . LEU A 1 217 ? -13.746 -1.180 1.139 1.00 96.56 217 LEU A CA 1
ATOM 1766 C C . LEU A 1 217 ? -15.262 -1.393 1.102 1.00 96.56 217 LEU A C 1
ATOM 1768 O O . LEU A 1 217 ? -15.810 -1.944 2.048 1.00 96.56 217 LEU A O 1
ATOM 1772 N N . LYS A 1 218 ? -15.929 -1.007 0.006 1.00 95.69 218 LYS A N 1
ATOM 1773 C CA . LYS A 1 218 ? -17.385 -1.166 -0.160 1.00 95.69 218 LYS A CA 1
ATOM 1774 C C . LYS A 1 218 ? -17.860 -2.617 -0.141 1.00 95.69 218 LYS A C 1
ATOM 1776 O O . LYS A 1 218 ? -19.035 -2.852 0.077 1.00 95.69 218 LYS A O 1
ATOM 1781 N N . LYS A 1 219 ? -16.983 -3.566 -0.471 1.00 93.94 219 LYS A N 1
ATOM 1782 C CA . LYS A 1 219 ? -17.326 -4.988 -0.513 1.00 93.94 219 LYS A CA 1
ATOM 1783 C C . LYS A 1 219 ? -17.114 -5.685 0.832 1.00 93.94 219 LYS A C 1
ATOM 1785 O O . LYS A 1 219 ? -17.786 -6.673 1.096 1.00 93.94 219 LYS A O 1
ATOM 1790 N N . ASN A 1 220 ? -16.135 -5.237 1.621 1.00 93.25 220 ASN A N 1
ATOM 1791 C CA . ASN A 1 220 ? -15.620 -6.023 2.748 1.00 93.25 220 ASN A CA 1
ATOM 1792 C C . ASN A 1 220 ? -15.648 -5.297 4.101 1.00 93.25 220 ASN A C 1
ATOM 1794 O O . ASN A 1 220 ? -15.570 -5.959 5.129 1.00 93.25 220 ASN A O 1
ATOM 1798 N N . ALA A 1 221 ? -15.691 -3.962 4.123 1.00 81.94 221 ALA A N 1
ATOM 1799 C CA . ALA A 1 221 ? -15.589 -3.176 5.357 1.00 81.94 221 ALA A CA 1
ATOM 1800 C C . ALA A 1 221 ? -16.872 -2.408 5.709 1.00 81.94 221 ALA A C 1
ATOM 1802 O O . ALA A 1 221 ? -17.024 -1.984 6.861 1.00 81.94 221 ALA A O 1
ATOM 1803 N N . PHE A 1 222 ? -17.749 -2.213 4.722 1.00 79.12 222 PHE A N 1
ATOM 1804 C CA . PHE A 1 222 ? -19.004 -1.468 4.795 1.00 79.12 222 PHE A CA 1
ATOM 1805 C C . PHE A 1 222 ? -20.136 -2.270 4.171 1.00 79.12 222 PHE A C 1
ATOM 1807 O O . PHE A 1 222 ? -19.830 -3.053 3.244 1.00 79.12 222 PHE A O 1
#

Foldseek 3Di:
DFQALPDLDPVVLQVQLQVQFPDFLQRLCVVVVHDDDPDCPPDDCPSVLSVLRSSRFGSVDPPAASNVNVLEHEFEFEAEPVRFTPDWTFQWWDPQPPCPPPAPCNDPSCSRQQKYWYWYWYDDPPDDNRRIGIANIDMDGQDPVSSVQVRVQVVVQSVCSVQQNNVVFDPPGGDFKGKDQPDPDPDWDWHAHNVRDIDIDGIITMTTDRVNVSVVCVVTGD

Organism: Buchnera aphidicola subsp. Schlechtendalia chinensis (NCBI:txid118110)

Secondary structure (DSSP, 8-state):
-PPP----SHHHHHHHHHTTTT-BHHHHHHHTTPPPPS-TTS-TTHHHHHHHHHTT--TT--SS-SBGGGTBEEEEEEE-TTS-BSSPEEEEE---SS-TT--TTTSHHHHHHSSEEEEEEE--TTS-GGG-EE---EEE---HHHHHHHHHHHHHHHHHHHTT-GGG--TT-SSSEEEEE--SSS--EEEE-TTS-EEEE--EEEEE-HHHHHHHHHHHT-